Protein AF-M2XTG8-F1 (afdb_monomer)

Foldseek 3Di:
DDPVVVVVVVVVVVVVVVVVVVLVVVQVVCDPNRDDDDDDPADQWEEDDVFGEAEDALEFGDPQEYAYGAEYHEALEYEEHLEYAYQNLHHEYAYELEYRYANEYEDEDQPPPPPDDDDDSDTQYHYHEYLEYEAHLEYHYREAEYYLEYEEHNEYEHHLEYHDHCEYEYHNEYDDHNHYHDHQFYWYDVPTDTDDGHDPVSSVVSNVVSVVSSVVSNVSRVVRPDDPLVVVLVVQLVVLVCCCCPPDPVPDDPVNSVVVSVVVSVVSVVVVVVVVVVVD

Nearest PDB structures (foldseek):
  8e73-assembly1_G2  TM=9.345E-01  e=3.023E-24  Vigna radiata
  7arb-assembly1_z  TM=7.915E-01  e=7.692E-23  Arabidopsis thaliana
  7ard-assembly1_y  TM=8.886E-01  e=1.440E-20  Polytomella sp. Pringsheim 198.80
  2fko-assembly1_A  TM=9.673E-01  e=5.527E-17  Pyrococcus horikoshii OT3
  7tgh-assembly1_C2  TM=7.931E-01  e=1.411E-18  Tetrahymena thermophila

Radius of gyration: 26.39 Å; Cα contacts (8 Å, |Δi|>4): 592; chains: 1; bounding box: 75×47×74 Å

InterPro domains:
  IPR011004 Trimeric LpxA-like superfamily [SSF51161] (45-216)
  IPR047324 Gamma carbonic anhydrase-like [cd04645] (55-218)
  IPR050484 Transferase Hexapeptide/Carbonic Anhydrase [PTHR13061] (36-239)
  IPR060273 Gamma carbonic anhydrase 1, C-terminal domain [PF28366] (205-239)

pLDDT: mean 90.07, std 12.85, range [38.06, 98.75]

Sequence (280 aa):
MSVWSQICQTTGNLLRKSGQALDKVGEQFQGVYAYKELLSRHHRMRAILDKKPLLSSQVFVAPNASVIGTVELGPNSSVWYGAIVRGDVASVSIGENTNVQDRACIHLSKGDSMFQGGLLNNCTETVIGSRVSIGHGAIIHGAHIQDECMVGMGAILLEGCKISKHAIVGSGAVVPRKAIIPTGELWAGSPARFVRKLLTEEIDAILQSAEDYTNLAAAHAVECSKSLEEIESDKIARKLRSELTADHAPTATDEEIEAIVQEELSLFRKQVEKYKQLTA

Mean predicted aligned error: 7.57 Å

Solvent-accessible surface area (backbone atoms only — not comparable to full-atom values): 14046 Å² total; per-residue (Å²): 132,56,72,66,57,53,50,53,51,52,52,48,52,50,53,51,52,53,51,54,49,52,51,53,50,50,38,60,74,45,48,92,72,45,86,75,91,71,76,85,84,80,57,41,66,39,64,48,90,95,28,50,59,46,75,43,61,75,49,28,69,31,85,66,12,34,38,30,7,31,30,39,40,25,41,38,12,33,37,27,53,54,14,35,41,42,10,71,80,37,49,31,40,36,23,35,30,16,37,37,27,39,44,16,36,38,38,54,60,76,46,64,82,85,72,64,90,76,97,66,94,55,48,49,49,26,40,36,29,32,28,19,39,38,23,39,44,16,36,40,32,12,31,40,35,35,37,43,20,35,39,22,39,44,16,35,40,30,48,57,18,34,39,30,42,41,18,35,38,34,58,54,11,29,40,52,63,59,37,73,46,58,61,40,28,32,28,35,43,78,69,44,37,85,73,48,71,58,54,72,69,57,53,52,47,38,53,50,50,19,51,52,51,34,58,49,34,53,56,49,45,55,64,76,64,57,50,73,68,55,51,52,48,51,50,52,44,52,50,51,54,49,50,44,65,72,78,74,38,93,80,65,49,75,68,57,54,50,51,54,44,52,52,54,50,50,53,51,51,54,53,53,52,56,48,51,71,74,73,108

Structure (mmCIF, N/CA/C/O backbone):
data_AF-M2XTG8-F1
#
_entry.id   AF-M2XTG8-F1
#
loop_
_atom_site.group_PDB
_atom_site.id
_atom_site.type_symbol
_atom_site.label_atom_id
_atom_site.label_alt_id
_atom_site.label_comp_id
_atom_site.label_asym_id
_atom_site.label_entity_id
_atom_site.label_seq_id
_atom_site.pdbx_PDB_ins_code
_atom_site.Cartn_x
_atom_site.Cartn_y
_atom_site.Cartn_z
_atom_site.occupancy
_atom_site.B_iso_or_equiv
_atom_site.auth_seq_id
_atom_site.auth_comp_id
_atom_site.auth_asym_id
_atom_site.auth_atom_id
_atom_site.pdbx_PDB_model_num
ATOM 1 N N . MET A 1 1 ? 22.045 10.500 -41.753 1.00 60.66 1 MET A N 1
ATOM 2 C CA . MET A 1 1 ? 22.867 9.401 -41.188 1.00 60.66 1 MET A CA 1
ATOM 3 C C . MET A 1 1 ? 24.017 9.110 -42.141 1.00 60.66 1 MET A C 1
ATOM 5 O O . MET A 1 1 ? 23.808 9.242 -43.338 1.00 60.66 1 MET A O 1
ATOM 9 N N . SER A 1 2 ? 25.212 8.759 -41.652 1.00 85.25 2 SER A N 1
ATOM 10 C CA . SER A 1 2 ? 26.313 8.353 -42.542 1.00 85.25 2 SER A CA 1
ATOM 11 C C . SER A 1 2 ? 26.007 7.003 -43.202 1.00 85.25 2 SER A C 1
ATOM 13 O O . SER A 1 2 ? 25.325 6.169 -42.602 1.00 85.25 2 SER A O 1
ATOM 15 N N . VAL A 1 3 ? 26.537 6.766 -44.408 1.00 85.12 3 VAL A N 1
ATOM 16 C CA . VAL A 1 3 ? 26.408 5.480 -45.129 1.00 85.12 3 VAL A CA 1
ATOM 17 C C . VAL A 1 3 ? 26.830 4.307 -44.236 1.00 85.12 3 VAL A C 1
ATOM 19 O O . VAL A 1 3 ? 26.148 3.289 -44.170 1.00 85.12 3 VAL A O 1
ATOM 22 N N . TRP A 1 4 ? 27.896 4.494 -43.455 1.00 83.62 4 TRP A N 1
ATOM 23 C CA . TRP A 1 4 ? 28.361 3.521 -42.468 1.00 83.62 4 TRP A CA 1
ATOM 24 C C . TRP A 1 4 ? 27.315 3.198 -41.390 1.00 83.62 4 TRP A C 1
ATOM 26 O O . TRP A 1 4 ? 27.035 2.031 -41.132 1.00 83.62 4 TRP A O 1
ATOM 36 N N . SER A 1 5 ? 26.671 4.216 -40.805 1.00 80.75 5 SER A N 1
ATOM 37 C CA . SER A 1 5 ? 25.613 4.024 -39.800 1.00 80.75 5 SER A CA 1
ATOM 38 C C . SER A 1 5 ? 24.444 3.200 -40.347 1.00 80.75 5 SER A C 1
ATOM 40 O O . SER A 1 5 ? 23.872 2.389 -39.621 1.00 80.75 5 SER A O 1
ATOM 42 N N . GLN A 1 6 ? 24.091 3.396 -41.618 1.00 82.12 6 GLN A N 1
ATOM 43 C CA . GLN A 1 6 ? 22.998 2.673 -42.264 1.00 82.12 6 GLN A CA 1
ATOM 44 C C . GLN A 1 6 ? 23.369 1.210 -42.547 1.00 82.12 6 GLN A C 1
ATOM 46 O O . GLN A 1 6 ? 22.542 0.318 -42.341 1.00 82.12 6 GLN A O 1
ATOM 51 N N . ILE A 1 7 ? 24.622 0.949 -42.938 1.00 90.38 7 ILE A N 1
ATOM 52 C CA . ILE A 1 7 ? 25.164 -0.411 -43.073 1.00 90.38 7 ILE A CA 1
ATOM 53 C C . ILE A 1 7 ? 25.115 -1.131 -41.719 1.00 90.38 7 ILE A C 1
ATOM 55 O O . ILE A 1 7 ? 24.545 -2.217 -41.633 1.00 90.38 7 ILE A O 1
ATOM 59 N N . CYS A 1 8 ? 25.622 -0.515 -40.645 1.00 89.75 8 CYS A N 1
ATOM 60 C CA . CYS A 1 8 ? 25.604 -1.113 -39.307 1.00 89.75 8 CYS A CA 1
ATOM 61 C C . CYS A 1 8 ? 24.180 -1.425 -38.818 1.00 89.75 8 CYS A C 1
ATOM 63 O O . CYS A 1 8 ? 23.938 -2.522 -38.318 1.00 89.75 8 CYS A O 1
ATOM 65 N N . GLN A 1 9 ? 23.226 -0.503 -38.992 1.00 85.62 9 GLN A N 1
ATOM 66 C CA . GLN A 1 9 ? 21.824 -0.733 -38.617 1.00 85.62 9 GLN A CA 1
ATOM 67 C C . GLN A 1 9 ? 21.189 -1.872 -39.417 1.00 85.62 9 GLN A C 1
ATOM 69 O O . GLN A 1 9 ? 20.500 -2.717 -38.850 1.00 85.62 9 GLN A O 1
ATOM 74 N N . THR A 1 10 ? 21.429 -1.917 -40.728 1.00 89.88 10 THR A N 1
ATOM 75 C CA . THR A 1 10 ? 20.854 -2.946 -41.605 1.00 89.88 10 THR A CA 1
ATOM 76 C C . THR A 1 10 ? 21.398 -4.327 -41.252 1.00 89.88 10 THR A C 1
ATOM 78 O O . THR A 1 10 ? 20.622 -5.264 -41.063 1.00 89.88 10 THR A O 1
ATOM 81 N N . THR A 1 11 ? 22.716 -4.440 -41.075 1.00 94.31 11 THR A N 1
ATOM 82 C CA . THR A 1 11 ? 23.368 -5.677 -40.631 1.00 94.31 11 THR A CA 1
ATOM 83 C C . THR A 1 11 ? 22.889 -6.089 -39.238 1.00 94.31 11 THR A C 1
ATOM 85 O O . THR A 1 11 ? 22.539 -7.248 -39.032 1.00 94.31 11 THR A O 1
ATOM 88 N N . GLY A 1 12 ? 22.789 -5.149 -38.293 1.00 93.81 12 GLY A N 1
ATOM 89 C CA . GLY A 1 12 ? 22.270 -5.416 -36.948 1.00 93.81 12 GLY A CA 1
ATOM 90 C C . GLY A 1 12 ? 20.822 -5.917 -36.958 1.00 93.81 12 GLY A C 1
ATOM 91 O O . GLY A 1 12 ? 20.495 -6.889 -36.278 1.00 93.81 12 GLY A O 1
ATOM 92 N N . ASN A 1 13 ? 19.960 -5.321 -37.787 1.00 91.69 13 ASN A N 1
ATOM 93 C CA . ASN A 1 13 ? 18.579 -5.767 -37.969 1.00 91.69 13 ASN A CA 1
ATOM 94 C C . ASN A 1 13 ? 18.498 -7.168 -38.582 1.00 91.69 13 ASN A C 1
ATOM 96 O O . ASN A 1 13 ? 17.649 -7.962 -38.172 1.00 91.69 13 ASN A O 1
ATOM 100 N N . LEU A 1 14 ? 19.370 -7.484 -39.542 1.00 95.12 14 LEU A N 1
ATOM 101 C CA . LEU A 1 14 ? 19.459 -8.822 -40.122 1.00 95.12 14 LEU A CA 1
ATOM 102 C C . LEU A 1 14 ? 19.853 -9.851 -39.058 1.00 95.12 14 LEU A C 1
ATOM 104 O O . LEU A 1 14 ? 19.149 -10.842 -38.889 1.00 95.12 14 LEU A O 1
ATOM 108 N N . LEU A 1 15 ? 20.915 -9.584 -38.291 1.00 96.44 15 LEU A N 1
ATOM 109 C CA . LEU A 1 15 ? 21.363 -10.460 -37.205 1.00 96.44 15 LEU A CA 1
ATOM 110 C C . LEU A 1 15 ? 20.268 -10.662 -36.149 1.00 96.44 15 LEU A C 1
ATOM 112 O O . LEU A 1 15 ? 20.004 -11.795 -35.748 1.00 96.44 15 LEU A O 1
ATOM 116 N N . ARG A 1 16 ? 19.570 -9.589 -35.755 1.00 92.88 16 ARG A N 1
ATOM 117 C CA . ARG A 1 16 ? 18.442 -9.661 -34.815 1.00 92.88 16 ARG A CA 1
ATOM 118 C C . ARG A 1 16 ? 17.313 -10.545 -35.345 1.00 92.88 16 ARG A C 1
ATOM 120 O O . ARG A 1 16 ? 16.806 -11.383 -34.603 1.00 92.88 16 ARG A O 1
ATOM 127 N N . LYS A 1 17 ? 16.926 -10.382 -36.614 1.00 95.19 17 LYS A N 1
ATOM 128 C CA . LYS A 1 17 ? 15.877 -11.200 -37.248 1.00 95.19 17 LYS A CA 1
ATOM 129 C C . LYS A 1 17 ? 16.282 -12.670 -37.342 1.00 95.19 17 LYS A C 1
ATOM 131 O O . LYS A 1 17 ? 15.460 -13.533 -37.049 1.00 95.19 17 LYS A O 1
ATOM 136 N N . SER A 1 18 ? 17.536 -12.953 -37.691 1.00 96.94 18 SER A N 1
ATOM 137 C CA . SER A 1 18 ? 18.070 -14.319 -37.708 1.00 96.94 18 SER A CA 1
ATOM 138 C C . SER A 1 18 ? 18.049 -14.951 -36.315 1.00 96.94 18 SER A C 1
ATOM 140 O O . SER A 1 18 ? 17.597 -16.083 -36.174 1.00 96.94 18 SER A O 1
ATOM 142 N N . GLY A 1 19 ? 18.443 -14.211 -35.272 1.00 96.69 19 GLY A N 1
ATOM 143 C CA . GLY A 1 19 ? 18.354 -14.673 -33.882 1.00 96.69 19 GLY A CA 1
ATOM 144 C C . GLY A 1 19 ? 16.918 -14.991 -33.452 1.00 96.69 19 GLY A C 1
ATOM 145 O O . GLY A 1 19 ? 16.663 -16.060 -32.911 1.00 96.69 19 GLY A O 1
ATOM 146 N N . GLN A 1 20 ? 15.959 -14.118 -33.777 1.00 94.62 20 GLN A N 1
ATOM 147 C CA . GLN A 1 20 ? 14.533 -14.363 -33.513 1.00 94.62 20 GLN A CA 1
ATOM 148 C C . GLN A 1 20 ? 13.979 -15.572 -34.281 1.00 94.62 20 GLN A C 1
ATOM 150 O O . GLN A 1 20 ? 13.070 -16.243 -33.799 1.00 94.62 20 GLN A O 1
ATOM 155 N N . ALA A 1 21 ? 14.481 -15.845 -35.488 1.00 95.75 21 ALA A N 1
ATOM 156 C CA . ALA A 1 21 ? 14.096 -17.031 -36.246 1.00 95.75 21 ALA A CA 1
ATOM 157 C C . ALA A 1 21 ? 14.645 -18.312 -35.601 1.00 95.75 21 ALA A C 1
ATOM 159 O O . ALA A 1 21 ? 13.903 -19.281 -35.469 1.00 95.75 21 ALA A O 1
ATOM 160 N N . LEU A 1 22 ? 15.907 -18.299 -35.157 1.00 96.44 22 LEU A N 1
ATOM 161 C CA . LEU A 1 22 ? 16.518 -19.420 -34.437 1.00 96.44 22 LEU A CA 1
ATOM 162 C C . LEU A 1 22 ? 15.792 -19.719 -33.121 1.00 96.44 22 LEU A C 1
ATOM 164 O O . LEU A 1 22 ? 15.518 -20.883 -32.844 1.00 96.44 22 LEU A O 1
ATOM 168 N N . ASP A 1 23 ? 15.423 -18.686 -32.362 1.00 93.69 23 ASP A N 1
ATOM 169 C CA . ASP A 1 23 ? 14.645 -18.818 -31.124 1.00 93.69 23 ASP A CA 1
ATOM 170 C C . ASP A 1 23 ? 13.287 -19.494 -31.379 1.00 93.69 23 ASP A C 1
ATOM 172 O O . ASP A 1 23 ? 12.965 -20.505 -30.761 1.00 93.69 23 ASP A O 1
ATOM 176 N N . LYS A 1 24 ? 12.541 -19.039 -32.396 1.00 92.56 24 LYS A N 1
ATOM 177 C CA . LYS A 1 24 ? 11.268 -19.664 -32.806 1.00 92.56 24 LYS A CA 1
ATOM 178 C C . LYS A 1 24 ? 11.423 -21.118 -33.247 1.00 92.56 24 LYS A C 1
ATOM 180 O O . LYS A 1 24 ? 10.550 -21.934 -32.969 1.00 92.56 24 LYS A O 1
ATOM 185 N N . VAL A 1 25 ? 12.500 -21.448 -33.957 1.00 94.94 25 VAL A N 1
ATOM 186 C CA . VAL A 1 25 ? 12.785 -22.833 -34.357 1.00 94.94 25 VAL A CA 1
ATOM 187 C C . VAL A 1 25 ? 13.106 -23.684 -33.125 1.00 94.94 25 VAL A C 1
ATOM 189 O O . VAL A 1 25 ? 12.583 -24.788 -32.999 1.00 94.94 25 VAL A O 1
ATOM 192 N N . GLY A 1 26 ? 13.902 -23.167 -32.185 1.00 93.94 26 GLY A N 1
ATOM 193 C CA . GLY A 1 26 ? 14.176 -23.828 -30.907 1.00 93.94 26 GLY A CA 1
ATOM 194 C C . GLY A 1 26 ? 12.905 -24.071 -30.090 1.00 93.94 26 GLY A C 1
ATOM 195 O O . GLY A 1 26 ? 12.692 -25.175 -29.595 1.00 93.94 26 GLY A O 1
ATOM 196 N N . GLU A 1 27 ? 12.023 -23.075 -30.028 1.00 92.62 27 GLU A N 1
ATOM 197 C CA . GLU A 1 27 ? 10.701 -23.170 -29.410 1.00 92.62 27 GLU A CA 1
ATOM 198 C C . GLU A 1 27 ? 9.856 -24.289 -30.046 1.00 92.62 27 GLU A C 1
ATOM 200 O O . GLU A 1 27 ? 9.281 -25.118 -29.343 1.00 92.62 27 GLU A O 1
ATOM 205 N N . GLN A 1 28 ? 9.841 -24.379 -31.381 1.00 93.62 28 GLN A N 1
ATOM 206 C CA . GLN A 1 28 ? 9.151 -25.455 -32.102 1.00 93.62 28 GLN A CA 1
ATOM 207 C C . GLN A 1 28 ? 9.735 -26.840 -31.794 1.00 93.62 28 GLN A C 1
ATOM 209 O O . GLN A 1 28 ? 8.969 -27.787 -31.623 1.00 93.62 28 GLN A O 1
ATOM 214 N N . PHE A 1 29 ? 11.063 -26.964 -31.686 1.00 95.44 29 PHE A N 1
ATOM 215 C CA . PHE A 1 29 ? 11.717 -28.218 -31.295 1.00 95.44 29 PHE A CA 1
ATOM 216 C C . PHE A 1 29 ? 11.385 -28.634 -29.855 1.00 95.44 29 PHE A C 1
ATOM 218 O O . PHE A 1 29 ? 11.256 -29.826 -29.585 1.00 95.44 29 PHE A O 1
ATOM 225 N N . GLN A 1 30 ? 11.230 -27.675 -28.937 1.00 94.88 30 GLN A N 1
ATOM 226 C CA . GLN A 1 30 ? 10.819 -27.943 -27.553 1.00 94.88 30 GLN A CA 1
ATOM 227 C C . GLN A 1 30 ? 9.320 -28.266 -27.430 1.00 94.88 30 GLN A C 1
ATOM 229 O O . GLN A 1 30 ? 8.908 -28.958 -26.493 1.00 94.88 30 GLN A O 1
ATOM 234 N N . GLY A 1 31 ? 8.493 -27.789 -28.365 1.00 92.75 31 GLY A N 1
ATOM 235 C CA . GLY A 1 31 ? 7.059 -28.059 -28.407 1.00 92.75 31 GLY A CA 1
ATOM 236 C C . GLY A 1 31 ? 6.352 -27.602 -27.129 1.00 92.75 31 GLY A C 1
ATOM 237 O O . GLY A 1 31 ? 6.387 -26.430 -26.767 1.00 92.75 31 GLY A O 1
ATOM 238 N N . VAL A 1 32 ? 5.710 -28.537 -26.422 1.00 89.69 32 VAL A N 1
ATOM 239 C CA . VAL A 1 32 ? 4.943 -28.253 -25.189 1.00 89.69 32 VAL A CA 1
ATOM 240 C C . VAL A 1 32 ? 5.840 -27.810 -24.025 1.00 89.69 32 VAL A C 1
ATOM 242 O O . VAL A 1 32 ? 5.364 -27.169 -23.092 1.00 89.69 32 VAL A O 1
ATOM 245 N N . TYR A 1 33 ? 7.138 -28.114 -24.079 1.00 89.94 33 TYR A N 1
ATOM 246 C CA . TYR A 1 33 ? 8.096 -27.735 -23.039 1.00 89.94 33 TYR A CA 1
ATOM 247 C C . TYR A 1 33 ? 8.702 -26.346 -23.249 1.00 89.94 33 TYR A C 1
ATOM 249 O O . TYR A 1 33 ? 9.491 -25.900 -22.417 1.00 89.94 33 TYR A O 1
ATOM 257 N N . ALA A 1 34 ? 8.349 -25.661 -24.341 1.00 88.12 34 ALA A N 1
ATOM 258 C CA . ALA A 1 34 ? 8.857 -24.331 -24.613 1.00 88.12 34 ALA A CA 1
ATOM 259 C C . ALA A 1 34 ? 8.364 -23.326 -23.565 1.00 88.12 34 ALA A C 1
ATOM 261 O O . ALA A 1 34 ? 7.161 -23.111 -23.391 1.00 88.12 34 ALA A O 1
ATOM 262 N N . TYR A 1 35 ? 9.303 -22.675 -22.881 1.00 84.38 35 TYR A N 1
ATOM 263 C CA . TYR A 1 35 ? 8.988 -21.582 -21.972 1.00 84.38 35 TYR A CA 1
ATOM 264 C C . TYR A 1 35 ? 8.830 -20.280 -22.760 1.00 84.38 35 TYR A C 1
ATOM 266 O O . TYR A 1 35 ? 9.771 -19.807 -23.392 1.00 84.38 35 TYR A O 1
ATOM 274 N N . LYS A 1 36 ? 7.640 -19.677 -22.688 1.00 85.94 36 LYS A N 1
ATOM 275 C CA . LYS A 1 36 ? 7.390 -18.317 -23.176 1.00 85.94 36 LYS A CA 1
ATOM 276 C C . LYS A 1 36 ? 7.140 -17.404 -21.999 1.00 85.94 36 LYS A C 1
ATOM 278 O O . LYS A 1 36 ? 6.161 -17.582 -21.273 1.00 85.94 36 LYS A O 1
ATOM 283 N N . GLU A 1 37 ? 7.984 -16.396 -21.848 1.00 85.19 37 GLU A N 1
ATOM 284 C CA . GLU A 1 37 ? 7.742 -15.354 -20.866 1.00 85.19 37 GLU A CA 1
ATOM 285 C C . GLU A 1 37 ? 6.569 -14.483 -21.329 1.00 85.19 37 GLU A C 1
ATOM 287 O O . GLU A 1 37 ? 6.619 -13.815 -22.363 1.00 85.19 37 GLU A O 1
ATOM 292 N N . LEU A 1 38 ? 5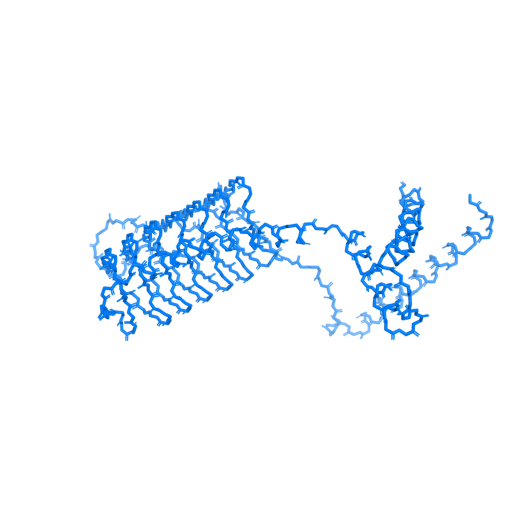.474 -14.526 -20.575 1.00 87.31 38 LEU A N 1
ATOM 293 C CA . LEU A 1 38 ? 4.348 -13.627 -20.773 1.00 87.31 38 LEU A CA 1
ATOM 294 C C . LEU A 1 38 ? 4.580 -12.379 -19.928 1.00 87.31 38 LEU A C 1
ATOM 296 O O . LEU A 1 38 ? 4.894 -12.483 -18.742 1.00 87.31 38 LEU A O 1
ATOM 300 N N . LEU A 1 39 ? 4.357 -11.206 -20.522 1.00 89.19 39 LEU A N 1
ATOM 301 C CA . LEU A 1 39 ? 4.330 -9.953 -19.772 1.00 89.19 39 LEU A CA 1
ATOM 302 C C . LEU A 1 39 ? 3.349 -10.058 -18.597 1.00 89.19 39 LEU A C 1
ATOM 304 O O . LEU A 1 39 ? 2.342 -10.774 -18.663 1.00 89.19 39 LEU A O 1
ATOM 308 N N . SER A 1 40 ? 3.648 -9.327 -17.520 1.00 88.19 40 SER A N 1
ATOM 309 C CA . SER A 1 40 ? 2.829 -9.349 -16.310 1.00 88.19 40 SER A CA 1
ATOM 310 C C . SER A 1 40 ? 1.358 -9.083 -16.636 1.00 88.19 40 SER A C 1
ATOM 312 O O . SER A 1 40 ? 1.005 -8.073 -17.241 1.00 88.19 40 SER A O 1
ATOM 314 N N . ARG A 1 41 ? 0.488 -10.006 -16.211 1.00 88.56 41 ARG A N 1
ATOM 315 C CA . ARG A 1 41 ? -0.978 -9.881 -16.319 1.00 88.56 41 ARG A CA 1
ATOM 316 C C . ARG A 1 41 ? -1.598 -9.243 -15.075 1.00 88.56 41 ARG A C 1
ATOM 318 O O . ARG A 1 41 ? -2.824 -9.138 -14.971 1.00 88.56 41 ARG A O 1
ATOM 325 N N . HIS A 1 42 ? -0.767 -8.887 -14.099 1.00 93.06 42 HIS A N 1
ATOM 326 C CA . HIS A 1 42 ? -1.208 -8.244 -12.871 1.00 93.06 42 HIS A CA 1
ATOM 327 C C . HIS A 1 42 ? -1.745 -6.844 -13.181 1.00 93.06 42 HIS A C 1
ATOM 329 O O . HIS A 1 42 ? -1.205 -6.125 -14.016 1.00 93.06 42 HIS A O 1
ATOM 335 N N . HIS A 1 43 ? -2.847 -6.492 -12.526 1.00 91.12 43 HIS A N 1
ATOM 336 C CA . HIS A 1 43 ? -3.452 -5.174 -12.628 1.00 91.12 43 HIS A CA 1
ATOM 337 C C . HIS A 1 43 ? -3.462 -4.557 -11.241 1.00 91.12 43 HIS A C 1
ATOM 339 O O . HIS A 1 43 ? -4.087 -5.098 -10.329 1.00 91.12 43 HIS A O 1
ATOM 345 N N . ARG A 1 44 ? -2.809 -3.402 -11.114 1.00 94.12 44 ARG A N 1
ATOM 346 C CA . ARG A 1 44 ? -2.771 -2.635 -9.867 1.00 94.12 44 ARG A CA 1
ATOM 347 C C . ARG A 1 44 ? -4.167 -2.206 -9.411 1.00 94.12 44 ARG A C 1
ATOM 349 O O . ARG A 1 44 ? -4.526 -2.329 -8.246 1.00 94.12 44 ARG A O 1
ATOM 356 N N . MET A 1 45 ? -4.955 -1.730 -10.368 1.00 94.69 45 MET A N 1
ATOM 357 C CA . MET A 1 45 ? -6.312 -1.232 -10.185 1.00 94.69 45 MET A CA 1
ATOM 358 C C . MET A 1 45 ? -7.224 -1.981 -11.147 1.00 94.69 45 MET A C 1
ATOM 360 O O . MET A 1 45 ? -6.905 -2.081 -12.336 1.00 94.69 45 MET A O 1
ATOM 364 N N . ARG A 1 46 ? -8.356 -2.500 -10.669 1.00 94.62 46 ARG A N 1
ATOM 365 C CA . ARG A 1 46 ? -9.298 -3.212 -11.539 1.00 94.62 46 ARG A CA 1
ATOM 366 C C . ARG A 1 46 ? -10.748 -2.905 -11.190 1.00 94.62 46 ARG A C 1
ATOM 368 O O . ARG A 1 46 ? -11.196 -3.123 -10.067 1.00 94.62 46 ARG A O 1
ATOM 375 N N . ALA A 1 47 ? -11.493 -2.439 -12.186 1.00 93.88 47 ALA A N 1
ATOM 376 C CA . ALA A 1 47 ? -12.944 -2.379 -12.098 1.00 93.88 47 ALA A CA 1
ATOM 377 C C . ALA A 1 47 ? -13.540 -3.791 -12.216 1.00 93.88 47 ALA A C 1
ATOM 379 O O . ALA A 1 47 ? -13.008 -4.644 -12.936 1.00 93.88 47 ALA A O 1
ATOM 380 N N . ILE A 1 48 ? -14.644 -4.033 -11.515 1.00 91.75 48 ILE A N 1
ATOM 381 C CA . ILE A 1 48 ? -15.445 -5.251 -11.641 1.00 91.75 48 ILE A CA 1
ATOM 382 C C . ILE A 1 48 ? -16.904 -4.850 -11.842 1.00 91.75 48 ILE A C 1
ATOM 384 O O . ILE A 1 48 ? -17.467 -4.123 -11.026 1.00 91.75 48 ILE A O 1
ATOM 388 N N . LEU A 1 49 ? -17.519 -5.314 -12.935 1.00 89.56 49 LEU A N 1
ATOM 389 C CA . LEU A 1 49 ? -18.833 -4.820 -13.371 1.00 89.56 49 LEU A CA 1
ATOM 390 C C . LEU A 1 49 ? -18.803 -3.279 -13.477 1.00 89.56 49 LEU A C 1
ATOM 392 O O . LEU A 1 49 ? -17.842 -2.727 -14.010 1.00 89.56 49 LEU A O 1
ATOM 396 N N . ASP A 1 50 ? -19.796 -2.594 -12.911 1.00 89.25 50 ASP A N 1
ATOM 397 C CA . ASP A 1 50 ? -19.885 -1.128 -12.884 1.00 89.25 50 ASP A CA 1
ATOM 398 C C . ASP A 1 50 ? -19.153 -0.494 -11.683 1.00 89.25 50 ASP A C 1
ATOM 400 O O . ASP A 1 50 ? -19.218 0.716 -11.461 1.00 89.25 50 ASP A O 1
ATOM 404 N N . LYS A 1 51 ? -18.448 -1.301 -10.879 1.00 90.00 51 LYS A N 1
ATOM 405 C CA . LYS A 1 51 ? -17.735 -0.857 -9.677 1.00 90.00 51 LYS A CA 1
ATOM 406 C C . LYS A 1 51 ? -16.265 -0.609 -10.001 1.00 90.00 51 LYS A C 1
ATOM 408 O O . LYS A 1 51 ? -15.553 -1.533 -10.401 1.00 90.00 51 LYS A O 1
ATOM 413 N N . LYS A 1 52 ? -15.785 0.616 -9.779 1.00 93.81 52 LYS A N 1
ATOM 414 C CA . LYS A 1 52 ? -14.376 0.992 -9.963 1.00 93.81 52 LYS A CA 1
ATOM 415 C C . LYS A 1 52 ? -13.794 1.620 -8.694 1.00 93.81 52 LYS A C 1
ATOM 417 O O . LYS A 1 52 ? -14.527 2.320 -7.995 1.00 93.81 52 LYS A O 1
ATOM 422 N N . PRO A 1 53 ? -12.491 1.436 -8.434 1.00 96.88 53 PRO A N 1
ATOM 423 C CA . PRO A 1 53 ? -11.835 2.151 -7.354 1.00 96.88 53 PRO A CA 1
ATOM 424 C C . PRO A 1 53 ? -11.769 3.659 -7.627 1.00 96.88 53 PRO A C 1
ATOM 426 O O . PRO A 1 53 ? -11.557 4.078 -8.769 1.00 96.88 53 PRO A O 1
ATOM 429 N N . LEU A 1 54 ? -11.904 4.460 -6.575 1.00 96.75 54 LEU A N 1
ATOM 430 C CA . LEU A 1 54 ? -11.793 5.913 -6.580 1.00 96.75 54 LEU A CA 1
ATOM 431 C C . LEU A 1 54 ? -10.603 6.321 -5.712 1.00 96.75 54 LEU A C 1
ATOM 433 O O . LEU A 1 54 ? -10.530 5.975 -4.534 1.00 96.75 54 LEU A O 1
ATOM 437 N N . LEU A 1 55 ? -9.657 7.039 -6.313 1.00 96.50 55 LEU A N 1
ATOM 438 C CA . LEU A 1 55 ? -8.461 7.539 -5.642 1.00 96.50 55 LEU A CA 1
ATOM 439 C C . LEU A 1 55 ? -8.568 9.050 -5.496 1.00 96.50 55 LEU A C 1
ATOM 441 O O . LEU A 1 55 ? -8.853 9.748 -6.471 1.00 96.50 55 LEU A O 1
ATOM 445 N N . SER A 1 56 ? -8.305 9.537 -4.290 1.00 95.94 56 SER A N 1
ATOM 446 C CA . SER A 1 56 ? -8.094 10.958 -4.043 1.00 95.94 56 SER A CA 1
ATOM 447 C C . SER A 1 56 ? -6.680 11.401 -4.463 1.00 95.94 56 SER A C 1
ATOM 449 O O . SER A 1 56 ? -5.906 10.642 -5.052 1.00 95.94 56 SER A O 1
ATOM 451 N N . SER A 1 57 ? -6.326 12.653 -4.176 1.00 93.25 57 SER A N 1
ATOM 452 C CA . SER A 1 57 ? -5.001 13.209 -4.457 1.00 93.25 57 SER A CA 1
ATOM 453 C C . SER A 1 57 ? -3.901 12.531 -3.635 1.00 93.25 57 SER A C 1
ATOM 455 O O . SER A 1 57 ? -4.095 12.261 -2.450 1.00 93.25 57 SER A O 1
ATOM 457 N N . GLN A 1 58 ? -2.720 12.360 -4.240 1.00 94.38 58 GLN A N 1
ATOM 458 C CA . GLN A 1 58 ? -1.496 11.905 -3.558 1.00 94.38 58 GLN A CA 1
ATOM 459 C C . GLN A 1 58 ? -1.606 10.513 -2.908 1.00 94.38 58 GLN A C 1
ATOM 461 O O . GLN A 1 58 ? -0.910 10.209 -1.946 1.00 94.38 58 GLN A O 1
ATOM 466 N N . VAL A 1 59 ? -2.466 9.646 -3.448 1.00 97.69 59 VAL A N 1
ATOM 467 C CA . VAL A 1 59 ? -2.561 8.248 -3.015 1.00 97.69 59 VAL A CA 1
ATOM 468 C C . VAL A 1 59 ? -1.434 7.426 -3.632 1.00 97.69 59 VAL A C 1
ATOM 470 O O . VAL A 1 59 ? -1.257 7.419 -4.853 1.00 97.69 59 VAL A O 1
ATOM 473 N N . PHE A 1 60 ? -0.716 6.669 -2.804 1.00 98.31 60 PHE A N 1
ATOM 474 C CA . PHE A 1 60 ? 0.262 5.694 -3.281 1.00 98.31 60 PHE A CA 1
ATOM 475 C C . PHE A 1 60 ? -0.359 4.299 -3.358 1.00 98.31 60 PHE A C 1
ATOM 477 O O . PHE A 1 60 ? -0.841 3.761 -2.367 1.00 98.31 60 PHE A O 1
ATOM 484 N N . VAL A 1 61 ? -0.299 3.670 -4.530 1.00 98.38 61 VAL A N 1
ATOM 485 C CA . VAL A 1 61 ? -0.613 2.244 -4.687 1.00 98.38 61 VAL A CA 1
ATOM 486 C C . VAL A 1 61 ? 0.600 1.560 -5.293 1.00 98.38 61 VAL A C 1
ATOM 488 O O . VAL A 1 61 ? 1.000 1.885 -6.419 1.00 98.38 61 VAL A O 1
ATOM 491 N N . ALA A 1 62 ? 1.181 0.617 -4.555 1.00 98.25 62 ALA A N 1
ATOM 492 C CA . ALA A 1 62 ? 2.369 -0.107 -4.974 1.00 98.25 62 ALA A CA 1
ATOM 493 C C . ALA A 1 62 ? 2.133 -0.887 -6.287 1.00 98.25 62 ALA A C 1
ATOM 495 O O . ALA A 1 62 ? 1.028 -1.386 -6.520 1.00 98.25 62 ALA A O 1
ATOM 496 N N . PRO A 1 63 ? 3.156 -1.057 -7.149 1.00 96.75 63 PRO A N 1
ATOM 497 C CA . PRO A 1 63 ? 3.017 -1.731 -8.442 1.00 96.75 63 PRO A CA 1
ATOM 498 C C . PRO A 1 63 ? 2.403 -3.131 -8.404 1.00 96.75 63 PRO A C 1
ATOM 500 O O . PRO A 1 63 ? 1.698 -3.490 -9.340 1.00 96.75 63 PRO A O 1
ATOM 503 N N . ASN A 1 64 ? 2.645 -3.890 -7.335 1.00 97.00 64 ASN A N 1
ATOM 504 C CA . ASN A 1 64 ? 2.152 -5.256 -7.145 1.00 97.00 64 ASN A CA 1
ATOM 505 C C . ASN A 1 64 ? 0.970 -5.359 -6.158 1.00 97.00 64 ASN A C 1
ATOM 507 O O . ASN A 1 64 ? 0.541 -6.470 -5.845 1.00 97.00 64 ASN A O 1
ATOM 511 N N . ALA A 1 65 ? 0.452 -4.238 -5.650 1.00 98.12 65 ALA A N 1
ATOM 512 C CA . ALA A 1 65 ? -0.786 -4.225 -4.877 1.00 98.12 65 ALA A CA 1
ATOM 513 C C . ALA A 1 65 ? -1.995 -4.393 -5.806 1.00 98.12 65 ALA A C 1
ATOM 515 O O . ALA A 1 65 ? -1.910 -4.097 -6.995 1.00 98.12 65 ALA A O 1
ATOM 516 N N . SER A 1 66 ? -3.122 -4.872 -5.282 1.00 97.69 66 SER A N 1
ATOM 517 C CA . SER A 1 66 ? -4.350 -5.054 -6.066 1.00 97.69 66 SER A CA 1
ATOM 518 C C . SER A 1 66 ? -5.529 -4.366 -5.391 1.00 97.69 66 SER A C 1
ATOM 520 O O . SER A 1 66 ? -5.960 -4.796 -4.324 1.00 97.69 66 SER A O 1
ATOM 522 N N . VAL A 1 67 ? -6.082 -3.336 -6.030 1.00 98.06 67 VAL A N 1
ATOM 523 C CA . VAL A 1 67 ? -7.278 -2.619 -5.565 1.00 98.06 67 VAL A CA 1
ATOM 524 C C . VAL A 1 67 ? -8.421 -2.860 -6.548 1.00 98.06 67 VAL A C 1
ATOM 526 O O . VAL A 1 67 ? -8.321 -2.531 -7.734 1.00 98.06 67 VAL A O 1
ATOM 529 N N . ILE A 1 68 ? -9.495 -3.494 -6.074 1.00 97.06 68 ILE A N 1
ATOM 530 C CA . ILE A 1 68 ? -10.513 -4.107 -6.934 1.00 97.06 68 ILE A CA 1
ATOM 531 C C . ILE A 1 68 ? -11.923 -3.744 -6.462 1.00 97.06 68 ILE A C 1
ATOM 533 O O . ILE A 1 68 ? -12.250 -3.932 -5.293 1.00 97.06 68 ILE A O 1
ATOM 537 N N . GLY A 1 69 ? -12.785 -3.322 -7.389 1.00 95.31 69 GLY A N 1
ATOM 538 C CA . GLY A 1 69 ? -14.205 -3.057 -7.126 1.00 95.31 69 GLY A CA 1
ATOM 539 C C . GLY A 1 69 ? -14.479 -1.695 -6.492 1.00 95.31 69 GLY A C 1
ATOM 540 O O . GLY A 1 69 ? -13.805 -0.724 -6.819 1.00 95.31 69 GLY A O 1
ATOM 541 N N . THR A 1 70 ? -15.501 -1.602 -5.639 1.00 95.44 70 THR A N 1
ATOM 542 C CA . THR A 1 70 ? -15.888 -0.354 -4.962 1.00 95.44 70 THR A CA 1
ATOM 543 C C . THR A 1 70 ? -14.936 -0.096 -3.799 1.00 95.44 70 THR A C 1
ATOM 545 O O . THR A 1 70 ? -15.178 -0.539 -2.677 1.00 95.44 70 THR A O 1
ATOM 548 N N . VAL A 1 71 ? -13.835 0.595 -4.086 1.00 97.75 71 VAL A N 1
ATOM 549 C CA . VAL A 1 71 ? -12.838 0.997 -3.089 1.00 97.75 71 VAL A CA 1
ATOM 550 C C . VAL A 1 71 ? -12.619 2.496 -3.178 1.00 97.75 71 VAL A C 1
ATOM 552 O O . VAL A 1 71 ? -12.335 2.998 -4.261 1.00 97.75 71 VAL A O 1
ATOM 555 N N . GLU A 1 72 ? -12.706 3.193 -2.055 1.00 98.12 72 GLU A N 1
ATOM 556 C CA . GLU A 1 72 ? -12.419 4.622 -1.949 1.00 98.12 72 GLU A CA 1
ATOM 557 C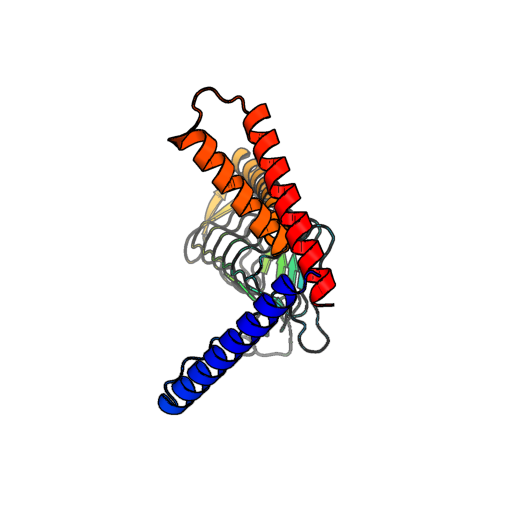 C . GLU A 1 72 ? -11.166 4.829 -1.099 1.00 98.12 72 GLU A C 1
ATOM 559 O O . GLU A 1 72 ? -11.102 4.371 0.042 1.00 98.12 72 GLU A O 1
ATOM 564 N N . LEU A 1 73 ? -10.161 5.493 -1.673 1.00 98.44 73 LEU A N 1
ATOM 565 C CA . LEU A 1 73 ? -8.897 5.814 -1.013 1.00 98.44 73 LEU A CA 1
ATOM 566 C C . LEU A 1 73 ? -8.806 7.326 -0.782 1.00 98.44 73 LEU A C 1
ATOM 568 O O . LEU A 1 73 ? -8.754 8.107 -1.738 1.00 98.44 73 LEU A O 1
ATOM 572 N N . GLY A 1 74 ? -8.788 7.731 0.488 1.00 98.38 74 GLY A N 1
ATOM 573 C CA . GLY A 1 74 ? -8.678 9.120 0.922 1.00 98.38 74 GLY A CA 1
ATOM 574 C C . GLY A 1 74 ? -7.314 9.750 0.604 1.00 98.38 74 GLY A C 1
ATOM 575 O O . GLY A 1 74 ? -6.369 9.035 0.263 1.00 98.38 74 GLY A O 1
ATOM 576 N N . PRO A 1 75 ? -7.187 11.088 0.698 1.00 98.31 75 PRO A N 1
ATOM 577 C CA . PRO A 1 75 ? -5.941 11.799 0.405 1.00 98.31 75 PRO A CA 1
ATOM 578 C C . PRO A 1 75 ? -4.748 11.237 1.181 1.00 98.31 75 PRO A C 1
ATOM 580 O O . PRO A 1 75 ? -4.895 10.875 2.349 1.00 98.31 75 PRO A O 1
ATOM 583 N N . ASN A 1 76 ? -3.573 11.180 0.547 1.00 98.12 76 ASN A N 1
ATOM 584 C CA . ASN A 1 76 ? -2.317 10.715 1.160 1.00 98.12 76 ASN A CA 1
ATOM 585 C C . ASN A 1 76 ? -2.348 9.278 1.722 1.00 98.12 76 ASN A C 1
ATOM 587 O O . ASN A 1 76 ? -1.419 8.855 2.408 1.00 98.12 76 ASN A O 1
ATOM 591 N N . SER A 1 77 ? -3.413 8.513 1.468 1.00 98.50 77 SER A N 1
ATOM 592 C CA . SER A 1 77 ? -3.457 7.110 1.863 1.00 98.50 77 SER A CA 1
ATOM 593 C C . SER A 1 77 ? -2.509 6.275 1.002 1.00 98.50 77 SER A C 1
ATOM 595 O O . SER A 1 77 ? -2.136 6.649 -0.115 1.00 98.50 77 SER A O 1
ATOM 597 N N . SER A 1 78 ? -2.091 5.130 1.529 1.00 98.69 78 SER A N 1
ATOM 598 C CA . SER A 1 78 ? -1.135 4.260 0.852 1.00 98.69 78 SER A CA 1
ATOM 599 C C . SER A 1 78 ? -1.521 2.787 0.933 1.00 98.69 78 SER A C 1
ATOM 601 O O . SER A 1 78 ? -1.966 2.297 1.967 1.00 98.69 78 SER A O 1
ATOM 603 N N . VAL A 1 79 ? -1.335 2.066 -0.173 1.00 98.69 79 VAL A N 1
ATOM 604 C CA . VAL A 1 79 ? -1.516 0.615 -0.282 1.00 98.69 79 VAL A CA 1
ATOM 605 C C . VAL A 1 79 ? -0.190 0.004 -0.729 1.00 98.69 79 VAL A C 1
ATOM 607 O O . VAL A 1 79 ? 0.252 0.206 -1.863 1.00 98.69 79 VAL A O 1
ATOM 610 N N . TRP A 1 80 ? 0.451 -0.716 0.186 1.00 98.69 80 TRP A N 1
ATOM 611 C CA . TRP A 1 80 ? 1.839 -1.167 0.091 1.00 98.69 80 TRP A CA 1
ATOM 612 C C . TRP A 1 80 ? 1.980 -2.522 -0.605 1.00 98.69 80 TRP A C 1
ATOM 614 O O . TRP A 1 80 ? 1.015 -3.119 -1.087 1.00 98.69 80 TRP A O 1
ATOM 624 N N . TYR A 1 81 ? 3.217 -3.001 -0.727 1.00 98.56 81 TYR A N 1
ATOM 625 C CA . TYR A 1 81 ? 3.558 -4.056 -1.668 1.00 98.56 81 TYR A CA 1
ATOM 626 C C . TYR A 1 81 ? 2.829 -5.371 -1.377 1.00 98.56 81 TYR A C 1
ATOM 628 O O . TYR A 1 81 ? 2.828 -5.907 -0.269 1.00 98.56 81 TYR A O 1
ATOM 636 N N . GLY A 1 82 ? 2.193 -5.915 -2.414 1.00 98.25 82 GLY A N 1
ATOM 637 C CA . GLY A 1 82 ? 1.424 -7.156 -2.342 1.00 98.25 82 GLY A CA 1
ATOM 638 C C . GLY A 1 82 ? 0.138 -7.072 -1.516 1.00 98.25 82 GLY A C 1
ATOM 639 O O . GLY A 1 82 ? -0.494 -8.108 -1.319 1.00 98.25 82 GLY A O 1
ATOM 640 N N . ALA A 1 83 ? -0.257 -5.890 -1.030 1.00 98.62 83 ALA A N 1
ATOM 641 C CA . ALA A 1 83 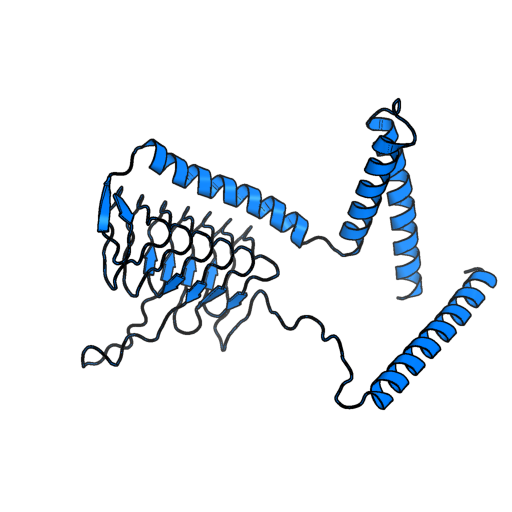? -1.534 -5.718 -0.353 1.00 98.62 83 ALA A CA 1
ATOM 642 C C . ALA A 1 83 ? -2.708 -5.881 -1.333 1.00 98.62 83 ALA A C 1
ATOM 644 O O . ALA A 1 83 ? -2.618 -5.553 -2.522 1.00 98.62 83 ALA A O 1
ATOM 645 N N . ILE A 1 84 ? -3.822 -6.403 -0.829 1.00 98.38 84 ILE A N 1
ATOM 646 C CA . ILE A 1 84 ? -5.031 -6.683 -1.605 1.00 98.38 84 ILE A CA 1
ATOM 647 C C . ILE A 1 84 ? -6.199 -5.975 -0.931 1.00 98.38 84 ILE A C 1
ATOM 649 O O . ILE A 1 84 ? -6.523 -6.273 0.213 1.00 98.38 84 ILE A O 1
ATOM 653 N N . VAL A 1 85 ? -6.860 -5.072 -1.650 1.00 98.12 85 VAL A N 1
ATOM 654 C CA . VAL A 1 85 ? -8.060 -4.367 -1.190 1.00 98.12 85 VAL A CA 1
ATOM 655 C C . VAL A 1 85 ? -9.193 -4.669 -2.160 1.00 98.12 85 VAL A C 1
ATOM 657 O O . VAL A 1 85 ? -9.205 -4.193 -3.295 1.00 98.12 85 VAL A O 1
ATOM 660 N N . ARG A 1 86 ? -10.132 -5.514 -1.735 1.00 95.69 86 ARG A N 1
ATOM 661 C CA . ARG A 1 86 ? -11.183 -6.062 -2.594 1.00 95.69 86 ARG A CA 1
ATOM 662 C C . ARG A 1 86 ? -12.566 -5.667 -2.081 1.00 95.69 86 ARG A C 1
ATOM 664 O O . ARG A 1 86 ? -13.087 -6.287 -1.158 1.00 95.69 86 ARG A O 1
ATOM 671 N N . GLY A 1 87 ? -13.158 -4.670 -2.734 1.00 93.31 87 GLY A N 1
ATOM 672 C CA . GLY A 1 87 ? -14.526 -4.185 -2.534 1.00 93.31 87 GLY A CA 1
ATOM 673 C C . GLY A 1 87 ? -15.504 -4.677 -3.607 1.00 93.31 87 GLY A C 1
ATOM 674 O O . GLY A 1 87 ? -16.275 -3.905 -4.178 1.00 93.31 87 GLY A O 1
ATOM 675 N N . ASP A 1 88 ? -15.434 -5.955 -3.980 1.00 89.25 88 ASP A N 1
ATOM 676 C CA . ASP A 1 88 ? -16.299 -6.522 -5.022 1.00 89.25 88 ASP A CA 1
ATOM 677 C C . ASP A 1 88 ? -17.692 -6.911 -4.497 1.00 89.25 88 ASP A C 1
ATOM 679 O O . ASP A 1 88 ? -18.704 -6.646 -5.158 1.00 89.25 88 ASP A O 1
ATOM 683 N N . VAL A 1 89 ? -17.762 -7.467 -3.285 1.00 87.19 89 VAL A N 1
ATOM 684 C CA . VAL A 1 89 ? -19.016 -7.793 -2.592 1.00 87.19 89 VAL A CA 1
ATOM 685 C C . VAL A 1 89 ? -19.690 -6.531 -2.043 1.00 87.19 89 VAL A C 1
ATOM 687 O O . VAL A 1 89 ? -20.836 -6.250 -2.396 1.00 87.19 89 VAL A O 1
ATOM 690 N N . ALA A 1 90 ? -18.968 -5.751 -1.241 1.00 88.25 90 ALA A N 1
ATOM 691 C CA . ALA A 1 90 ? -19.410 -4.499 -0.622 1.00 88.25 90 ALA A CA 1
ATOM 692 C C . ALA A 1 90 ? -18.298 -3.442 -0.699 1.00 88.25 90 ALA A C 1
ATOM 694 O O . ALA A 1 90 ? -17.188 -3.750 -1.129 1.00 88.25 90 ALA A O 1
ATOM 695 N N . SER A 1 91 ? -18.611 -2.198 -0.348 1.00 92.50 91 SER A N 1
ATOM 696 C CA . SER A 1 91 ? -17.661 -1.085 -0.380 1.00 92.50 91 SER A CA 1
ATOM 697 C C . SER A 1 91 ? -16.540 -1.247 0.648 1.00 92.50 91 SER A C 1
ATOM 699 O O . SER A 1 91 ? -16.739 -1.770 1.749 1.00 92.50 91 SER A O 1
ATOM 701 N N . VAL A 1 92 ? -15.358 -0.754 0.279 1.00 97.19 92 VAL A N 1
ATOM 702 C CA . VAL A 1 92 ? -14.257 -0.471 1.202 1.00 97.19 92 VAL A CA 1
ATOM 703 C C . VAL A 1 92 ? -13.962 1.020 1.134 1.00 97.19 92 VAL A C 1
ATOM 705 O O . VAL A 1 92 ? -13.670 1.526 0.054 1.00 97.19 92 VAL A O 1
ATOM 708 N N . SER A 1 93 ? -14.004 1.715 2.264 1.00 98.00 93 SER A N 1
ATOM 709 C CA . SER A 1 93 ? -13.553 3.103 2.375 1.00 98.00 93 SER A CA 1
ATOM 710 C C . SER A 1 93 ?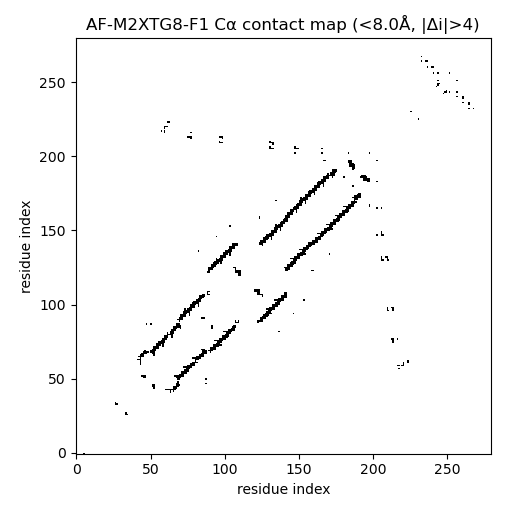 -12.346 3.189 3.301 1.00 98.00 93 SER A C 1
ATOM 712 O O . SER A 1 93 ? -12.308 2.562 4.360 1.00 98.00 93 SER A O 1
ATOM 714 N N . ILE A 1 94 ? -11.329 3.929 2.867 1.00 98.62 94 ILE A N 1
ATOM 715 C CA . ILE A 1 94 ? -10.083 4.160 3.597 1.00 98.62 94 ILE A CA 1
ATOM 716 C C . ILE A 1 94 ? -9.877 5.670 3.704 1.00 98.62 94 ILE A C 1
ATOM 718 O O . ILE A 1 94 ? -9.827 6.359 2.687 1.00 98.62 94 ILE A O 1
ATOM 722 N N . GLY A 1 95 ? -9.772 6.176 4.932 1.00 98.50 95 GLY A N 1
ATOM 723 C CA . GLY A 1 95 ? -9.601 7.594 5.232 1.00 98.50 95 GLY A CA 1
ATOM 724 C C . GLY A 1 95 ? -8.240 8.165 4.828 1.00 98.50 95 GLY A C 1
ATOM 725 O O . GLY A 1 95 ? -7.378 7.489 4.264 1.00 98.50 95 GLY A O 1
ATOM 726 N N . GLU A 1 96 ? -8.054 9.453 5.106 1.00 98.44 96 GLU A N 1
ATOM 727 C CA . GLU A 1 96 ? -6.819 10.177 4.782 1.00 98.44 96 GLU A CA 1
ATOM 728 C C . GLU A 1 96 ? -5.627 9.706 5.624 1.00 98.44 96 GLU A C 1
ATOM 730 O O . GLU A 1 96 ? -5.792 9.297 6.775 1.00 98.44 96 GLU A O 1
ATOM 735 N N . ASN A 1 97 ? -4.416 9.812 5.070 1.00 98.38 97 ASN A N 1
ATOM 736 C CA . ASN A 1 97 ? -3.153 9.470 5.746 1.00 98.38 97 ASN A CA 1
ATOM 737 C C . ASN A 1 97 ? -3.141 8.049 6.364 1.00 98.38 97 ASN A C 1
ATOM 739 O O . ASN A 1 97 ? -2.399 7.768 7.303 1.00 98.38 97 ASN A O 1
ATOM 743 N N . THR A 1 98 ? -3.999 7.152 5.873 1.00 98.75 98 THR A N 1
ATOM 744 C CA . THR A 1 98 ? -4.082 5.759 6.319 1.00 98.75 98 THR A CA 1
ATOM 745 C C . THR A 1 98 ? -3.200 4.883 5.441 1.00 98.75 98 THR A C 1
ATOM 747 O O . THR A 1 98 ? -3.152 5.050 4.222 1.00 98.75 98 THR A O 1
ATOM 750 N N . ASN A 1 99 ? -2.508 3.925 6.048 1.00 98.69 99 ASN A N 1
ATOM 751 C CA . ASN A 1 99 ? -1.616 3.007 5.348 1.00 98.69 99 ASN A CA 1
ATOM 752 C C . ASN A 1 99 ? -2.094 1.556 5.487 1.00 98.69 99 ASN A C 1
ATOM 754 O O . ASN A 1 99 ? -2.397 1.075 6.577 1.00 98.69 99 ASN A O 1
ATOM 758 N N . VAL A 1 100 ? -2.157 0.857 4.354 1.00 98.75 100 VAL A N 1
ATOM 759 C CA . VAL A 1 100 ? -2.394 -0.585 4.249 1.00 98.75 100 VAL A CA 1
ATOM 760 C C . VAL A 1 100 ? -1.072 -1.241 3.896 1.00 98.75 100 VAL A C 1
ATOM 762 O O . VAL A 1 100 ? -0.684 -1.252 2.729 1.00 98.75 100 VAL A O 1
ATOM 765 N N . GLN A 1 101 ? -0.358 -1.719 4.912 1.00 98.69 101 GLN A N 1
ATOM 766 C CA . GLN A 1 101 ? 1.021 -2.177 4.781 1.00 98.69 101 GLN A CA 1
ATOM 767 C C . GLN A 1 101 ? 1.127 -3.517 4.035 1.00 98.69 101 GLN A C 1
ATOM 769 O O . GLN A 1 101 ? 0.137 -4.150 3.656 1.00 98.69 101 GLN A O 1
ATOM 774 N N . ASP A 1 102 ? 2.364 -3.936 3.777 1.00 98.62 102 ASP A N 1
ATOM 775 C CA . ASP A 1 102 ? 2.700 -5.022 2.861 1.00 98.62 102 ASP A CA 1
ATOM 776 C C . ASP A 1 102 ? 1.903 -6.300 3.120 1.00 98.62 102 ASP A C 1
ATOM 778 O O . ASP A 1 102 ? 1.811 -6.793 4.245 1.00 98.62 102 ASP A O 1
ATOM 782 N N . ARG A 1 103 ? 1.359 -6.875 2.045 1.00 98.56 103 ARG A N 1
ATOM 783 C CA . ARG A 1 103 ? 0.597 -8.136 2.053 1.00 98.56 103 ARG A CA 1
ATOM 784 C C . ARG A 1 103 ? -0.647 -8.147 2.947 1.00 98.56 103 ARG A C 1
ATOM 786 O O . ARG A 1 103 ? -1.211 -9.220 3.156 1.00 98.56 103 ARG A O 1
ATOM 793 N N . ALA A 1 104 ? -1.097 -7.002 3.460 1.00 98.69 104 ALA A N 1
ATOM 794 C CA . ALA A 1 104 ? -2.384 -6.930 4.134 1.00 98.69 104 ALA A CA 1
ATOM 795 C C . ALA A 1 104 ? -3.523 -7.237 3.145 1.00 98.69 104 ALA A C 1
ATOM 797 O O . ALA A 1 104 ? -3.466 -6.879 1.966 1.00 98.69 104 ALA A O 1
ATOM 798 N N . CYS A 1 105 ? -4.559 -7.921 3.620 1.00 98.38 105 CYS A N 1
ATOM 799 C CA . CYS A 1 105 ? -5.711 -8.327 2.826 1.00 98.38 105 CYS A CA 1
ATOM 800 C C . CYS A 1 105 ? -6.984 -7.740 3.427 1.00 98.38 105 CYS A C 1
ATOM 802 O O . CYS A 1 105 ? -7.362 -8.069 4.548 1.00 98.38 105 CYS A O 1
ATOM 804 N N . ILE A 1 106 ? -7.666 -6.897 2.665 1.00 98.00 106 ILE A N 1
ATOM 805 C CA . ILE A 1 106 ? -8.956 -6.319 3.013 1.00 98.00 106 ILE A CA 1
ATOM 806 C C . ILE A 1 106 ? -9.977 -6.901 2.053 1.00 98.00 106 ILE A C 1
ATOM 808 O O . ILE A 1 106 ? -9.915 -6.676 0.842 1.00 98.00 106 ILE A O 1
ATOM 812 N N . HIS A 1 107 ? -10.917 -7.667 2.584 1.00 93.38 107 HIS A N 1
ATOM 813 C CA . HIS A 1 107 ? -11.992 -8.242 1.795 1.00 93.38 107 HIS A CA 1
ATOM 814 C C . HIS A 1 107 ? -13.257 -8.376 2.626 1.00 93.38 107 HIS A C 1
ATOM 816 O O . HIS A 1 107 ? -13.259 -8.174 3.837 1.00 93.38 107 HIS A O 1
ATOM 822 N N . LEU A 1 108 ? -14.358 -8.699 1.960 1.00 87.25 108 LEU A N 1
ATOM 823 C CA . LEU A 1 108 ? -15.644 -8.874 2.618 1.00 87.25 108 LEU A CA 1
ATOM 824 C C . LEU A 1 108 ? -16.272 -10.191 2.159 1.00 87.25 108 LEU A C 1
ATOM 826 O O . LEU A 1 108 ? -15.892 -10.753 1.123 1.00 87.25 108 LEU A O 1
ATOM 830 N N . SER A 1 109 ? -17.239 -10.675 2.930 1.00 73.62 109 SER A N 1
ATOM 831 C CA . SER A 1 109 ? -18.129 -11.765 2.533 1.00 73.62 109 SER A CA 1
ATOM 832 C C . SER A 1 109 ? -19.544 -11.226 2.378 1.00 73.62 109 SER A C 1
ATOM 834 O O . SER A 1 109 ? -19.915 -10.231 3.000 1.00 73.62 109 SER A O 1
ATOM 836 N N . LYS A 1 110 ? -20.357 -11.903 1.559 1.00 67.00 110 LYS A N 1
ATOM 837 C CA . LYS A 1 110 ? -21.809 -11.757 1.687 1.00 67.00 110 LYS A CA 1
ATOM 838 C C . LYS A 1 110 ? -22.156 -12.253 3.090 1.00 67.00 110 LYS A C 1
ATOM 840 O O . LYS A 1 110 ? -21.657 -13.314 3.471 1.00 67.00 110 LYS A O 1
ATOM 845 N N . GLY A 1 111 ? -22.925 -11.464 3.841 1.00 58.00 111 GLY A N 1
ATOM 846 C CA . GLY A 1 111 ? -23.278 -11.774 5.227 1.00 58.00 111 GLY A CA 1
ATOM 847 C C . GLY A 1 111 ? -23.762 -13.218 5.373 1.00 58.00 111 GLY A C 1
ATOM 848 O O . GLY A 1 111 ? -24.367 -13.775 4.451 1.00 58.00 111 GLY A O 1
ATOM 849 N N . ASP A 1 112 ? -23.433 -13.836 6.507 1.00 51.84 112 ASP A N 1
ATOM 850 C CA . ASP A 1 112 ? -23.663 -15.257 6.768 1.00 51.84 112 ASP A CA 1
ATOM 851 C C . ASP A 1 112 ? -25.152 -15.630 6.631 1.00 51.84 112 ASP A C 1
ATOM 853 O O . ASP A 1 112 ? -25.930 -15.553 7.575 1.00 51.84 112 ASP A O 1
ATOM 857 N N . SER A 1 113 ? -25.548 -16.115 5.452 1.00 48.50 113 SER A N 1
ATOM 858 C CA . SER A 1 113 ? -26.858 -16.757 5.237 1.00 48.50 113 SER A CA 1
ATOM 859 C C . SER A 1 113 ? -27.017 -18.076 6.012 1.00 48.50 113 SER A C 1
ATOM 861 O O . SER A 1 113 ? -28.105 -18.646 6.047 1.00 48.50 113 SER A O 1
ATOM 863 N N . MET A 1 114 ? -25.934 -18.568 6.630 1.00 46.88 114 MET A N 1
ATOM 864 C CA . MET A 1 114 ? -25.875 -19.867 7.300 1.00 46.88 114 MET A CA 1
ATOM 865 C C . MET A 1 114 ? -26.103 -19.792 8.820 1.00 46.88 114 MET A C 1
ATOM 867 O O . MET A 1 114 ? -26.486 -20.793 9.423 1.00 46.88 114 MET A O 1
ATOM 871 N N . PHE A 1 115 ? -25.920 -18.625 9.451 1.00 51.12 115 PHE A N 1
ATOM 872 C CA . PHE A 1 115 ? -26.078 -18.447 10.899 1.00 51.12 115 PHE A CA 1
ATOM 873 C C . PHE A 1 115 ? -27.045 -17.294 11.204 1.00 51.12 115 PHE A C 1
ATOM 875 O O . PHE A 1 115 ? -26.645 -16.138 11.254 1.00 51.12 115 PHE A O 1
ATOM 882 N N . GLN A 1 116 ? -28.295 -17.677 11.490 1.00 43.44 116 GLN A N 1
ATOM 883 C CA . GLN A 1 116 ? -29.514 -16.887 11.749 1.00 43.44 116 GLN A CA 1
ATOM 884 C C . GLN A 1 116 ? -30.433 -16.759 10.533 1.00 43.44 116 GLN A C 1
ATOM 886 O O . GLN A 1 116 ? -30.186 -16.017 9.590 1.00 43.44 116 GLN A O 1
ATOM 891 N N . GLY A 1 117 ? -31.539 -17.506 10.597 1.00 42.06 117 GLY A N 1
ATOM 892 C CA . GLY A 1 117 ? -32.649 -17.375 9.670 1.00 42.06 117 GLY A CA 1
ATOM 893 C C . GLY A 1 117 ? -33.169 -15.940 9.615 1.00 42.06 117 GLY A C 1
ATOM 894 O O . GLY A 1 117 ? -33.308 -15.279 10.641 1.00 42.06 117 GLY A O 1
ATOM 895 N N . GLY A 1 118 ? -33.500 -15.498 8.405 1.00 38.19 118 GLY A N 1
ATOM 896 C CA . GLY A 1 118 ? -34.267 -14.279 8.185 1.00 38.19 118 GLY A CA 1
ATOM 897 C C . GLY A 1 118 ? -33.483 -13.137 7.542 1.00 38.19 118 GLY A C 1
ATOM 898 O O . GLY A 1 118 ? -32.876 -12.312 8.208 1.00 38.19 118 GLY A O 1
ATOM 899 N N . LEU A 1 119 ? -33.642 -13.031 6.224 1.00 38.06 119 LEU A N 1
ATOM 900 C CA . LEU A 1 119 ? -34.079 -11.795 5.567 1.00 38.06 119 LEU A CA 1
ATOM 901 C C . LEU A 1 119 ? -33.219 -10.516 5.638 1.00 38.06 119 LEU A C 1
ATOM 903 O O . LEU A 1 119 ? -33.765 -9.440 5.401 1.00 38.06 119 LEU A O 1
ATOM 907 N N . LEU A 1 120 ? -31.904 -10.578 5.865 1.00 40.16 120 LEU A N 1
ATOM 908 C CA . LEU A 1 120 ? -31.046 -9.398 5.682 1.00 40.16 120 LEU A CA 1
ATOM 909 C C . LEU A 1 120 ? -29.792 -9.708 4.863 1.00 40.16 120 LEU A C 1
ATOM 911 O O . LEU A 1 120 ? -28.832 -10.310 5.333 1.00 40.16 120 LEU A O 1
ATOM 915 N N . ASN A 1 121 ? -29.808 -9.199 3.630 1.00 46.41 121 ASN A N 1
ATOM 916 C CA . ASN A 1 121 ? -28.679 -9.023 2.716 1.00 46.41 121 ASN A CA 1
ATOM 917 C C . ASN A 1 121 ? -27.646 -8.006 3.257 1.00 46.41 121 ASN A C 1
ATOM 919 O O . ASN A 1 121 ? -27.182 -7.140 2.516 1.00 46.41 121 ASN A O 1
ATOM 923 N N . ASN A 1 122 ? -27.303 -8.051 4.544 1.00 54.66 122 ASN A N 1
ATOM 924 C CA . ASN A 1 122 ? -26.407 -7.071 5.147 1.00 54.66 122 ASN A CA 1
ATOM 925 C C . ASN A 1 122 ? -24.964 -7.515 4.921 1.00 54.66 122 ASN A C 1
ATOM 927 O O . ASN A 1 122 ? -24.382 -8.237 5.725 1.00 54.66 122 ASN A O 1
ATOM 931 N N . CYS A 1 123 ? -24.397 -7.105 3.788 1.00 59.03 123 CYS A N 1
ATOM 932 C CA . CYS A 1 123 ? -22.950 -7.116 3.636 1.00 59.03 123 CYS A CA 1
ATOM 933 C C . CYS A 1 123 ? -22.385 -6.049 4.577 1.00 59.03 123 CYS A C 1
ATOM 935 O O . CYS A 1 123 ? -22.769 -4.884 4.481 1.00 59.03 123 CYS A O 1
ATOM 937 N N . THR A 1 124 ? -21.504 -6.447 5.490 1.00 73.25 124 THR A N 1
ATOM 938 C CA . THR A 1 124 ? -20.796 -5.491 6.343 1.00 73.25 124 THR A CA 1
ATOM 939 C C . THR A 1 124 ? -19.759 -4.791 5.477 1.00 73.25 124 THR A C 1
ATOM 941 O O . THR A 1 124 ? -18.830 -5.448 5.015 1.00 73.25 124 THR A O 1
ATOM 944 N N . GLU A 1 125 ? -19.941 -3.501 5.202 1.00 87.25 125 GLU A N 1
ATOM 945 C CA . GLU A 1 125 ? -18.912 -2.674 4.568 1.00 87.25 125 GLU A CA 1
ATOM 946 C C . GLU A 1 125 ? -17.653 -2.600 5.443 1.00 87.25 125 GLU A C 1
ATOM 948 O O . GLU A 1 125 ? -17.710 -2.783 6.660 1.00 87.25 125 GLU A O 1
ATOM 953 N N . THR A 1 126 ? -16.503 -2.340 4.825 1.00 95.19 126 THR A N 1
ATOM 954 C CA . THR A 1 126 ? -15.274 -2.059 5.572 1.00 95.19 126 THR A CA 1
ATOM 955 C C . THR A 1 126 ? -15.050 -0.560 5.542 1.00 95.19 126 THR A C 1
ATOM 957 O O . THR A 1 126 ? -14.821 0.002 4.473 1.00 95.19 126 THR A O 1
ATOM 960 N N . VAL A 1 127 ? -15.085 0.069 6.712 1.00 97.19 127 VAL A N 1
ATOM 961 C CA . VAL A 1 127 ? -14.819 1.501 6.868 1.00 97.19 127 VAL A CA 1
ATOM 962 C C . VAL A 1 127 ? -13.578 1.649 7.723 1.00 97.19 127 VAL A C 1
ATOM 964 O O . VAL A 1 127 ? -13.584 1.268 8.892 1.00 97.19 127 VAL A O 1
ATOM 967 N N . ILE A 1 128 ? -12.517 2.185 7.138 1.00 98.56 128 ILE A N 1
ATOM 968 C CA . ILE A 1 128 ? -11.270 2.501 7.823 1.00 98.56 128 ILE A CA 1
ATOM 969 C C . ILE A 1 128 ? -11.154 4.017 7.873 1.00 98.56 128 ILE A C 1
ATOM 971 O O . ILE A 1 128 ? -11.189 4.677 6.837 1.00 98.56 128 ILE A O 1
ATOM 975 N N . GLY A 1 129 ? -11.036 4.557 9.080 1.00 98.56 129 GLY A N 1
ATOM 976 C CA . GLY A 1 129 ? -10.906 5.982 9.337 1.00 98.56 129 GLY A CA 1
ATOM 977 C C . GLY A 1 129 ? -9.576 6.568 8.871 1.00 98.56 129 GLY A C 1
ATOM 978 O O . GLY A 1 129 ? -8.822 5.973 8.094 1.00 98.56 129 GLY A O 1
ATOM 979 N N . SER A 1 130 ? -9.299 7.765 9.364 1.00 98.69 130 SER A N 1
ATOM 980 C CA . SER A 1 130 ? -8.119 8.558 9.024 1.00 98.69 130 SER A CA 1
ATOM 981 C C . SER A 1 130 ? -6.949 8.271 9.962 1.00 98.69 130 SER A C 1
ATOM 983 O O . SER A 1 130 ? -7.155 8.015 11.148 1.00 98.69 130 SER A O 1
ATOM 985 N N . ARG A 1 131 ? -5.712 8.370 9.458 1.00 98.62 131 ARG A N 1
ATOM 986 C CA . ARG A 1 131 ? -4.474 8.131 10.231 1.00 98.62 131 ARG A CA 1
ATOM 987 C C . ARG A 1 131 ? -4.448 6.742 10.879 1.00 98.62 131 ARG A C 1
ATOM 989 O O . ARG A 1 131 ? -4.028 6.582 12.022 1.00 98.62 131 ARG A O 1
ATOM 996 N N . VAL A 1 132 ? -4.961 5.742 10.167 1.00 98.75 132 VAL A N 1
ATOM 997 C CA . VAL A 1 132 ? -4.952 4.347 10.607 1.00 98.75 132 VAL A CA 1
ATOM 998 C C . VAL A 1 132 ? -3.740 3.636 10.010 1.00 98.75 132 VAL A C 1
ATOM 1000 O O . VAL A 1 132 ? -3.460 3.759 8.819 1.00 98.75 132 VAL A O 1
ATOM 1003 N N . SER A 1 133 ? -3.041 2.844 10.817 1.00 98.62 133 SER A N 1
ATOM 1004 C CA . SER A 1 133 ? -1.954 1.982 10.339 1.00 98.62 133 SER A CA 1
ATOM 1005 C C . SER A 1 133 ? -2.402 0.526 10.361 1.00 98.62 133 SER A C 1
ATOM 1007 O O . SER A 1 133 ? -2.596 -0.054 11.431 1.00 98.62 133 SER A O 1
ATOM 1009 N N . ILE A 1 134 ? -2.585 -0.075 9.184 1.00 98.75 134 ILE A N 1
ATOM 1010 C CA . ILE A 1 134 ? -2.895 -1.499 9.036 1.00 98.75 134 ILE A CA 1
ATOM 1011 C C . ILE A 1 134 ? -1.599 -2.257 8.779 1.00 98.75 134 ILE A C 1
ATOM 1013 O O . ILE A 1 134 ? -1.032 -2.167 7.694 1.00 98.75 134 ILE A O 1
ATOM 1017 N N . GLY A 1 135 ? -1.151 -3.007 9.781 1.00 98.38 135 GLY A N 1
ATOM 1018 C CA . GLY A 1 135 ? 0.127 -3.705 9.796 1.00 98.38 135 GLY A CA 1
ATOM 1019 C C . GLY A 1 135 ? 0.288 -4.768 8.711 1.00 98.38 135 GLY A C 1
ATOM 1020 O O . GLY A 1 135 ? -0.684 -5.327 8.194 1.00 98.38 135 GLY A O 1
ATOM 1021 N N . HIS A 1 136 ? 1.545 -5.089 8.399 1.00 98.62 136 HIS A N 1
ATOM 1022 C CA . HIS A 1 136 ? 1.890 -6.076 7.374 1.00 98.62 136 HIS A CA 1
ATOM 1023 C C . HIS A 1 136 ? 1.164 -7.411 7.582 1.00 98.62 136 HIS A C 1
ATOM 1025 O O . HIS A 1 136 ? 1.118 -7.945 8.691 1.00 98.62 136 HIS A O 1
ATOM 1031 N N . GLY A 1 137 ? 0.614 -7.977 6.509 1.00 98.44 137 GLY A N 1
ATOM 1032 C CA . GLY A 1 137 ? -0.070 -9.270 6.538 1.00 98.44 137 GLY A CA 1
ATOM 1033 C C . GLY A 1 137 ? -1.364 -9.307 7.357 1.00 98.44 137 GLY A C 1
ATOM 1034 O O . GLY A 1 137 ? -1.897 -10.396 7.563 1.00 98.44 137 GLY A O 1
ATOM 1035 N N . ALA A 1 138 ? -1.873 -8.168 7.840 1.00 98.62 138 ALA A N 1
ATOM 1036 C CA . ALA A 1 138 ? -3.154 -8.128 8.535 1.00 98.62 138 ALA A CA 1
ATOM 1037 C C . ALA A 1 138 ? -4.305 -8.515 7.594 1.00 98.62 138 ALA A C 1
ATOM 1039 O O . ALA A 1 138 ? -4.297 -8.188 6.406 1.00 98.62 138 ALA A O 1
ATOM 1040 N N . ILE A 1 139 ? -5.313 -9.201 8.127 1.00 98.50 139 ILE A N 1
ATOM 1041 C CA . ILE A 1 139 ? -6.505 -9.621 7.388 1.00 98.50 139 ILE A CA 1
ATOM 1042 C C . ILE A 1 139 ? -7.710 -8.895 7.974 1.00 98.50 139 ILE A C 1
ATOM 1044 O O . ILE A 1 139 ? -8.080 -9.119 9.124 1.00 98.50 139 ILE A O 1
ATOM 1048 N N . ILE A 1 140 ? -8.346 -8.042 7.177 1.00 97.62 140 ILE A N 1
ATOM 1049 C CA . ILE A 1 140 ? -9.549 -7.306 7.557 1.00 97.62 140 ILE A CA 1
ATOM 1050 C C . ILE A 1 140 ? -10.728 -7.882 6.787 1.00 97.62 140 ILE A C 1
ATOM 1052 O O . ILE A 1 140 ? -10.807 -7.750 5.564 1.00 97.62 140 ILE A O 1
ATOM 1056 N N . HIS A 1 141 ? -11.648 -8.503 7.520 1.00 93.69 141 HIS A N 1
ATOM 1057 C CA . HIS A 1 141 ? -12.839 -9.128 6.970 1.00 93.69 141 HIS A CA 1
ATOM 1058 C C . HIS A 1 141 ? -14.107 -8.384 7.416 1.00 93.69 141 HIS A C 1
ATOM 1060 O O . HIS A 1 141 ? -14.768 -8.815 8.357 1.00 93.69 141 HIS A O 1
ATOM 1066 N N . GLY A 1 142 ? -14.471 -7.285 6.744 1.00 90.88 142 GLY A N 1
ATOM 1067 C CA . GLY A 1 142 ? -15.689 -6.511 7.047 1.00 90.88 142 GLY A CA 1
ATOM 1068 C C . GLY A 1 142 ? -15.685 -5.880 8.444 1.00 90.88 142 GLY A C 1
ATOM 1069 O O . GLY A 1 142 ? -16.406 -6.345 9.327 1.00 90.88 142 GLY A O 1
ATOM 1070 N N . ALA A 1 143 ? -14.870 -4.845 8.657 1.00 93.94 143 ALA A N 1
ATOM 1071 C CA . ALA A 1 143 ? -14.688 -4.198 9.960 1.00 93.94 143 ALA A CA 1
ATOM 1072 C C . ALA A 1 143 ? -14.850 -2.673 9.885 1.00 93.94 143 ALA A C 1
ATOM 1074 O O . ALA A 1 143 ? -14.556 -2.059 8.860 1.00 93.94 143 ALA A O 1
ATOM 1075 N N . HIS A 1 144 ? -15.252 -2.063 11.002 1.00 96.62 144 HIS A N 1
ATOM 1076 C CA . HIS A 1 144 ? -15.256 -0.608 11.162 1.00 96.62 144 HIS A CA 1
ATOM 1077 C C . HIS A 1 144 ? -14.107 -0.203 12.082 1.00 96.62 144 HIS A C 1
ATOM 1079 O O . HIS A 1 144 ? -14.135 -0.484 13.281 1.00 96.62 144 HIS A O 1
ATOM 1085 N N . ILE A 1 145 ? -13.097 0.447 11.524 1.00 98.38 145 ILE A N 1
ATOM 1086 C CA . ILE A 1 145 ? -11.920 0.932 12.237 1.00 98.38 145 ILE A CA 1
ATOM 1087 C C . ILE A 1 145 ? -12.009 2.450 12.254 1.00 98.38 145 ILE A C 1
ATOM 1089 O O . ILE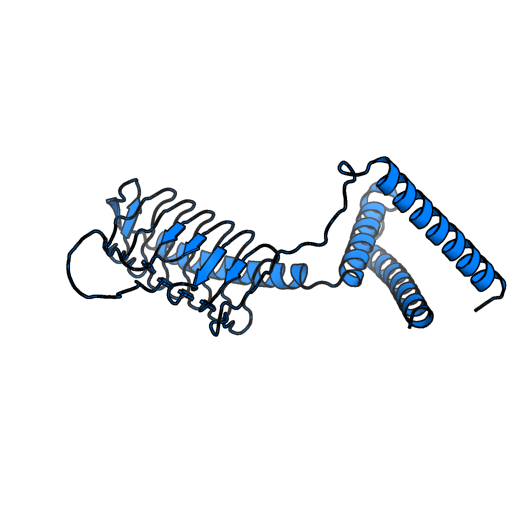 A 1 145 ? -12.040 3.073 11.199 1.00 98.38 145 ILE A O 1
ATOM 1093 N N . GLN A 1 146 ? -12.108 3.043 13.437 1.00 98.56 146 GLN A N 1
ATOM 1094 C CA . GLN A 1 146 ? -12.144 4.495 13.587 1.00 98.56 146 GLN A CA 1
ATOM 1095 C C . GLN A 1 146 ? -10.757 5.112 13.383 1.00 98.56 146 GLN A C 1
ATOM 1097 O O . GLN A 1 146 ? -9.759 4.412 13.225 1.00 98.56 146 GLN A O 1
ATOM 1102 N N . ASP A 1 147 ? -10.714 6.439 13.384 1.00 98.62 147 ASP A N 1
ATOM 1103 C CA . ASP A 1 147 ? -9.489 7.206 13.188 1.00 98.62 147 ASP A CA 1
ATOM 1104 C C . ASP A 1 147 ? -8.408 6.853 14.214 1.00 98.62 147 ASP A C 1
ATOM 1106 O O . ASP A 1 147 ? -8.706 6.473 15.350 1.00 98.62 147 ASP A O 1
ATOM 1110 N N . GLU A 1 148 ? -7.148 7.060 13.832 1.00 98.31 148 GLU A N 1
ATOM 1111 C CA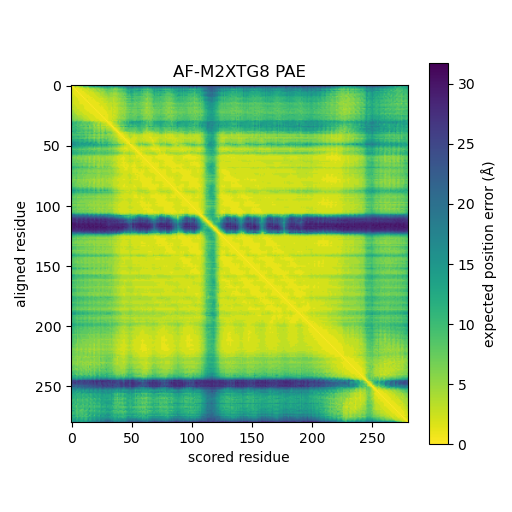 . GLU A 1 148 ? -6.005 7.044 14.752 1.00 98.31 148 GLU A CA 1
ATOM 1112 C C . GLU A 1 148 ? -5.906 5.707 15.505 1.00 98.31 148 GLU A C 1
ATOM 1114 O O . GLU A 1 148 ? -5.680 5.657 16.714 1.00 98.31 148 GLU A O 1
ATOM 1119 N N . CYS A 1 149 ? -6.134 4.611 14.781 1.00 98.50 149 CYS A N 1
ATOM 1120 C CA . CYS A 1 149 ? -5.997 3.243 15.269 1.00 98.50 149 CYS A CA 1
ATOM 1121 C C . CYS A 1 149 ? -4.774 2.568 14.649 1.00 98.50 149 CYS A C 1
ATOM 1123 O O . CYS A 1 149 ? -4.359 2.888 13.534 1.00 98.50 149 CYS A O 1
ATOM 1125 N N . MET A 1 150 ? -4.254 1.553 15.330 1.00 98.38 150 MET A N 1
ATOM 1126 C CA . MET A 1 150 ? -3.193 0.711 14.788 1.00 98.38 150 MET A CA 1
ATOM 1127 C C . MET A 1 150 ? -3.590 -0.759 14.861 1.00 98.38 150 MET A C 1
ATOM 1129 O O . MET A 1 150 ? -3.911 -1.289 15.925 1.00 98.38 150 MET A O 1
ATOM 1133 N N . VAL A 1 151 ? -3.557 -1.430 13.714 1.00 98.56 151 VAL A N 1
ATOM 1134 C CA . VAL A 1 151 ? -3.758 -2.872 13.605 1.00 98.56 151 VAL A CA 1
ATOM 1135 C C . VAL A 1 151 ? -2.398 -3.525 13.439 1.00 98.56 151 VAL A C 1
ATOM 1137 O O . VAL A 1 151 ? -1.686 -3.251 12.480 1.00 98.56 151 VAL A O 1
ATOM 1140 N N . GLY A 1 152 ? -2.022 -4.375 14.384 1.00 98.06 152 GLY A N 1
ATOM 1141 C CA . GLY A 1 152 ? -0.726 -5.033 14.408 1.00 98.06 152 GLY A CA 1
ATOM 1142 C C . GLY A 1 152 ? -0.513 -5.976 13.228 1.00 98.06 152 GLY A C 1
ATOM 1143 O O . GLY A 1 152 ? -1.447 -6.435 12.567 1.00 98.06 152 GLY A O 1
ATOM 1144 N N . MET A 1 153 ? 0.753 -6.299 12.983 1.00 98.50 153 MET A N 1
ATOM 1145 C CA . MET A 1 153 ? 1.159 -7.183 11.892 1.00 98.50 153 MET A CA 1
ATOM 1146 C C . MET A 1 153 ? 0.506 -8.561 12.041 1.00 98.50 153 MET A C 1
ATOM 1148 O O . MET A 1 153 ? 0.477 -9.128 13.135 1.00 98.50 153 MET A O 1
ATOM 1152 N N . GLY A 1 154 ? -0.029 -9.105 10.951 1.0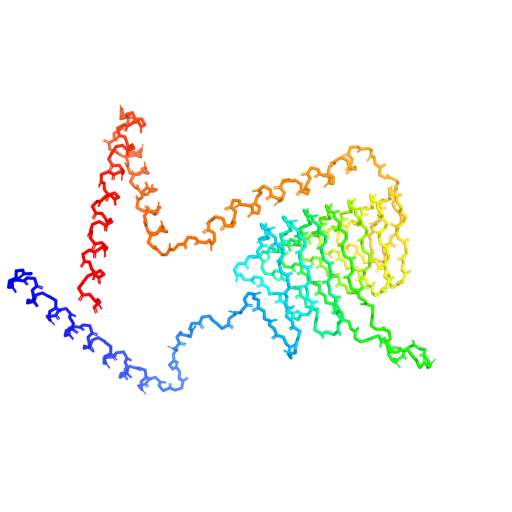0 98.31 154 GLY A N 1
ATOM 1153 C CA . GLY A 1 154 ? -0.681 -10.415 10.930 1.00 98.31 154 GLY A CA 1
ATOM 1154 C C . GLY A 1 154 ? -1.957 -10.517 11.771 1.00 98.31 154 GLY A C 1
ATOM 1155 O O . GLY A 1 154 ? -2.449 -11.625 11.973 1.00 98.31 154 GLY A O 1
ATOM 1156 N N . ALA A 1 155 ? -2.489 -9.407 12.296 1.00 98.62 155 ALA A N 1
ATOM 1157 C CA . ALA A 1 155 ? -3.747 -9.427 13.030 1.00 98.62 155 ALA A CA 1
ATOM 1158 C C . ALA A 1 155 ? -4.927 -9.727 12.092 1.00 98.62 155 ALA A C 1
ATOM 1160 O O . ALA A 1 155 ? -4.931 -9.343 10.923 1.00 98.62 155 ALA A O 1
ATOM 1161 N N . ILE A 1 156 ? -5.945 -10.405 12.614 1.00 98.56 156 ILE A N 1
ATOM 1162 C CA . ILE A 1 156 ? -7.138 -10.818 11.877 1.00 98.56 156 ILE A CA 1
ATOM 1163 C C . ILE A 1 156 ? -8.357 -10.163 12.524 1.00 98.56 156 ILE A C 1
ATOM 1165 O O . ILE A 1 156 ? -8.674 -10.428 13.684 1.00 98.56 156 ILE A O 1
ATOM 1169 N N . LEU A 1 157 ? -9.061 -9.329 11.764 1.00 97.44 157 LEU A N 1
ATOM 1170 C CA . LEU A 1 157 ? -10.310 -8.693 12.168 1.00 97.44 157 LEU A CA 1
ATOM 1171 C C . LEU A 1 157 ? -11.486 -9.411 11.511 1.00 97.44 157 LEU A C 1
ATOM 1173 O O . LEU A 1 157 ? -11.600 -9.420 10.284 1.00 97.44 157 LEU A O 1
ATOM 1177 N N . LEU A 1 158 ? -12.351 -10.023 12.321 1.00 93.94 158 LEU A N 1
ATOM 1178 C CA . LEU A 1 158 ? -13.525 -10.742 11.833 1.00 93.94 158 LEU A CA 1
ATOM 1179 C C . LEU A 1 158 ? -14.760 -9.841 11.716 1.00 93.94 158 LEU A C 1
ATOM 1181 O O . LEU A 1 158 ? -14.873 -8.792 12.345 1.00 93.94 158 LEU A O 1
ATOM 1185 N N . GLU A 1 159 ? -15.724 -10.330 10.940 1.00 89.81 159 GLU A N 1
ATOM 1186 C CA . GLU A 1 159 ? -16.903 -9.584 10.506 1.00 89.81 159 GLU A CA 1
ATOM 1187 C C . GLU A 1 159 ? -17.643 -8.830 11.618 1.00 89.81 159 GLU A C 1
ATOM 1189 O O . GLU A 1 159 ? -17.996 -9.375 12.671 1.00 89.81 159 GLU A O 1
ATOM 1194 N N . GLY A 1 160 ? -17.918 -7.557 11.340 1.00 87.38 160 GLY A N 1
ATOM 1195 C CA . GLY A 1 160 ? -18.693 -6.658 12.180 1.00 87.38 160 GLY A CA 1
ATOM 1196 C C . GLY A 1 160 ? -17.945 -6.129 13.397 1.00 87.38 160 GLY A C 1
ATOM 1197 O O . GLY A 1 160 ? -18.570 -5.452 14.215 1.00 87.38 160 GLY A O 1
ATOM 1198 N N . CYS A 1 161 ? -16.651 -6.432 13.569 1.00 93.50 161 CYS A N 1
ATOM 1199 C CA . CYS A 1 161 ? -15.901 -5.861 14.680 1.00 93.50 161 CYS A CA 1
ATOM 1200 C C . CYS A 1 161 ? -15.733 -4.343 14.518 1.00 93.50 161 CYS A C 1
ATOM 1202 O O . CYS A 1 161 ? -15.596 -3.825 13.404 1.00 93.50 161 CYS A O 1
ATOM 1204 N N . LYS A 1 162 ? -15.733 -3.636 15.649 1.00 96.69 162 LYS A N 1
ATOM 1205 C CA . LYS A 1 162 ? -15.562 -2.186 15.725 1.00 96.69 162 LYS A CA 1
ATOM 1206 C C . LYS A 1 162 ? -14.325 -1.862 16.545 1.00 96.69 162 LYS A C 1
ATOM 1208 O O . LYS A 1 162 ? -14.244 -2.245 17.710 1.00 96.69 162 LYS A O 1
ATOM 1213 N N . ILE A 1 163 ? -13.385 -1.154 15.941 1.00 98.12 163 ILE A N 1
ATOM 1214 C CA . ILE A 1 163 ? -12.162 -0.687 16.587 1.00 98.12 163 ILE A CA 1
ATOM 1215 C C . ILE A 1 163 ? -12.336 0.808 16.813 1.00 98.12 163 ILE A C 1
ATOM 1217 O O . ILE A 1 163 ? -12.456 1.569 15.854 1.00 98.12 163 ILE A O 1
ATOM 1221 N N . SER A 1 164 ? -12.462 1.207 18.075 1.00 98.38 164 SER A N 1
ATOM 1222 C CA . SER A 1 164 ? -12.719 2.604 18.429 1.00 98.38 164 SER A CA 1
ATOM 1223 C C . SER A 1 164 ? -11.439 3.428 18.353 1.00 98.38 164 SER A C 1
ATOM 1225 O O . SER A 1 164 ? -10.349 2.870 18.435 1.00 98.38 164 SER A O 1
ATOM 1227 N N . LYS A 1 165 ? -11.581 4.751 18.238 1.00 98.00 165 LYS A N 1
ATOM 1228 C CA . LYS A 1 165 ? -10.471 5.702 18.114 1.00 98.00 165 LYS A CA 1
ATOM 1229 C C . LYS A 1 165 ? -9.368 5.428 19.142 1.00 98.00 165 LYS A C 1
ATOM 1231 O O . LYS A 1 165 ? -9.689 5.107 20.285 1.00 98.00 165 LYS A O 1
ATOM 1236 N N . HIS A 1 166 ? -8.097 5.585 18.764 1.00 97.88 166 HIS A N 1
ATOM 1237 C CA . HIS A 1 166 ? -6.946 5.333 19.648 1.00 97.88 166 HIS A CA 1
ATOM 1238 C C . HIS A 1 166 ? -6.896 3.909 20.204 1.00 97.88 166 HIS A C 1
ATOM 1240 O O . HIS A 1 166 ? -6.514 3.713 21.350 1.00 97.88 166 HIS A O 1
ATOM 1246 N N . ALA A 1 167 ? -7.327 2.900 19.453 1.00 98.12 167 ALA A N 1
ATOM 1247 C CA . ALA A 1 167 ? -7.147 1.509 19.855 1.00 98.12 167 ALA A CA 1
ATOM 1248 C C . ALA A 1 167 ? -5.963 0.873 19.123 1.00 98.12 167 ALA A C 1
ATOM 1250 O O . ALA A 1 167 ? -5.724 1.134 17.939 1.00 98.12 167 ALA A O 1
ATOM 1251 N N . ILE A 1 168 ? -5.257 -0.013 19.828 1.00 98.44 168 ILE A N 1
ATOM 1252 C CA . ILE A 1 168 ? -4.209 -0.850 19.248 1.00 98.44 168 ILE A CA 1
ATOM 1253 C C . ILE A 1 168 ? -4.656 -2.309 19.301 1.00 98.44 168 ILE A C 1
ATOM 1255 O O . ILE A 1 168 ? -4.955 -2.860 20.362 1.00 98.44 168 ILE A O 1
ATOM 1259 N N . VAL A 1 169 ? -4.651 -2.958 18.142 1.00 98.62 169 VAL A N 1
ATOM 1260 C CA . VAL A 1 169 ? -4.747 -4.414 18.030 1.00 98.62 169 VAL A CA 1
ATOM 1261 C C . VAL A 1 169 ? -3.326 -4.953 17.941 1.00 98.62 169 VAL A C 1
ATOM 1263 O O . VAL A 1 169 ? -2.581 -4.586 17.043 1.00 98.62 169 VAL A O 1
ATOM 1266 N N . GLY A 1 170 ? -2.922 -5.804 18.875 1.00 98.19 170 GLY A N 1
ATOM 1267 C CA . GLY A 1 170 ? -1.590 -6.396 18.901 1.00 98.19 170 GLY A CA 1
ATOM 1268 C C . GLY A 1 170 ? -1.327 -7.304 17.698 1.00 98.19 170 GLY A C 1
ATOM 1269 O O . GLY A 1 170 ? -2.248 -7.850 17.087 1.00 98.19 170 GLY A O 1
ATOM 1270 N N . SER A 1 171 ? -0.051 -7.496 17.370 1.00 98.25 171 SER A N 1
ATOM 1271 C CA . SER A 1 171 ? 0.363 -8.381 16.279 1.00 98.25 171 SER A CA 1
ATOM 1272 C C . SER A 1 171 ? -0.149 -9.811 16.480 1.00 98.25 171 SER A C 1
ATOM 1274 O O . SER A 1 171 ? -0.144 -10.339 17.593 1.00 98.25 171 SER A O 1
ATOM 1276 N N . GLY A 1 172 ? -0.615 -10.433 15.396 1.00 98.00 172 GLY A N 1
ATOM 1277 C CA . GLY A 1 172 ? -1.185 -11.782 15.395 1.00 98.00 172 GLY A CA 1
ATOM 1278 C C . GLY A 1 172 ? -2.499 -11.935 16.172 1.00 98.00 172 GLY A C 1
ATOM 1279 O O . GLY A 1 172 ? -2.972 -13.059 16.346 1.00 98.00 172 GLY A O 1
ATOM 1280 N N . ALA A 1 173 ? -3.095 -10.845 16.668 1.00 98.50 173 ALA A N 1
ATOM 1281 C CA . ALA A 1 173 ? -4.346 -10.925 17.407 1.00 98.50 173 ALA A CA 1
ATOM 1282 C C . ALA A 1 173 ? -5.520 -11.280 16.486 1.00 98.50 173 ALA A C 1
ATOM 1284 O O . ALA A 1 173 ? -5.584 -10.826 15.347 1.00 98.50 173 ALA A O 1
ATOM 1285 N N . VAL A 1 174 ? -6.480 -12.051 16.996 1.00 98.62 174 VAL A N 1
ATOM 1286 C CA . VAL A 1 174 ? -7.700 -12.416 16.262 1.00 98.62 174 VAL A CA 1
ATOM 1287 C C . VAL A 1 174 ? -8.899 -11.792 16.956 1.00 98.62 174 VAL A C 1
ATOM 1289 O O . VAL A 1 174 ? -9.356 -12.285 17.989 1.00 98.62 174 VAL A O 1
ATOM 1292 N N . VAL A 1 175 ? -9.410 -10.697 16.400 1.00 98.00 175 VAL A N 1
ATOM 1293 C CA . VAL A 1 175 ? -10.565 -9.980 16.944 1.00 98.00 175 VAL A CA 1
ATOM 1294 C C . VAL A 1 175 ? -11.846 -10.714 16.536 1.00 98.00 175 VAL A C 1
ATOM 1296 O O . VAL A 1 175 ? -12.112 -10.853 15.340 1.00 98.00 175 VAL A O 1
ATOM 1299 N N . PRO A 1 176 ? -12.649 -11.205 17.500 1.00 94.94 176 PRO A N 1
ATOM 1300 C CA . PRO A 1 176 ? -13.865 -11.952 17.197 1.00 94.94 176 PRO A CA 1
ATOM 1301 C C . PRO A 1 176 ? -14.915 -11.126 16.447 1.00 94.94 176 PRO A C 1
ATOM 1303 O O . PRO A 1 176 ? -14.945 -9.896 16.526 1.00 94.94 176 PRO A O 1
ATOM 1306 N N . ARG A 1 177 ? -15.841 -11.823 15.777 1.00 91.31 177 ARG A N 1
ATOM 1307 C CA . ARG A 1 177 ? -16.983 -11.192 15.100 1.00 91.31 177 ARG A CA 1
ATOM 1308 C C . ARG A 1 177 ? -17.761 -10.296 16.057 1.00 91.31 177 ARG A C 1
ATOM 1310 O O . ARG A 1 177 ? -18.011 -10.688 17.198 1.00 91.31 177 ARG A O 1
ATOM 1317 N N . LYS A 1 178 ? -18.188 -9.129 15.570 1.00 90.00 178 LYS A N 1
ATOM 1318 C CA . LYS A 1 178 ? -18.987 -8.141 16.320 1.00 90.00 178 LYS A CA 1
ATOM 1319 C C . LYS A 1 178 ? -18.342 -7.646 17.627 1.00 90.00 178 LYS A C 1
ATOM 1321 O O . LYS A 1 178 ? -19.014 -6.976 18.409 1.00 90.00 178 LYS A O 1
ATOM 1326 N N . ALA A 1 179 ? -17.068 -7.959 17.883 1.00 94.00 179 ALA A N 1
ATOM 1327 C CA . ALA A 1 179 ? -16.361 -7.451 19.050 1.00 94.00 179 ALA A CA 1
ATOM 1328 C C . ALA A 1 179 ? -16.178 -5.934 18.935 1.00 94.00 179 ALA A C 1
ATOM 1330 O O . ALA A 1 179 ? -15.967 -5.407 17.843 1.00 94.00 179 ALA A O 1
ATOM 1331 N N . ILE A 1 180 ? -16.247 -5.242 20.066 1.00 97.12 180 ILE A N 1
ATOM 1332 C CA . ILE A 1 180 ? -16.008 -3.804 20.146 1.00 97.12 180 ILE A CA 1
ATOM 1333 C C . ILE A 1 180 ? -14.757 -3.615 20.989 1.00 97.12 180 ILE A C 1
ATOM 1335 O O . ILE A 1 180 ? -14.749 -4.000 22.157 1.00 97.12 180 ILE A O 1
ATOM 1339 N N . ILE A 1 181 ? -13.720 -3.040 20.389 1.00 97.75 181 ILE A N 1
ATOM 1340 C CA . ILE A 1 181 ? -12.516 -2.614 21.094 1.00 97.75 181 ILE A CA 1
ATOM 1341 C C . ILE A 1 181 ? -12.706 -1.143 21.480 1.00 97.75 181 ILE A C 1
ATOM 1343 O O . ILE A 1 181 ? -12.849 -0.309 20.578 1.00 97.75 181 ILE A O 1
ATOM 1347 N N . PRO A 1 182 ? -12.767 -0.814 22.782 1.00 98.31 182 PRO A N 1
ATOM 1348 C CA . PRO A 1 182 ? -12.943 0.554 23.262 1.00 98.31 182 PRO A CA 1
ATOM 1349 C C . PRO A 1 182 ? -11.752 1.472 22.965 1.00 98.31 182 PRO A C 1
ATOM 1351 O O . PRO A 1 182 ? -10.640 1.025 22.695 1.00 98.31 182 PRO A O 1
ATOM 1354 N N . THR A 1 183 ? -11.998 2.777 23.077 1.00 98.19 183 THR A N 1
ATOM 1355 C CA . THR A 1 183 ? -10.992 3.828 22.886 1.00 98.19 183 THR A CA 1
ATOM 1356 C C . THR A 1 183 ? -9.847 3.721 23.889 1.00 98.19 183 THR A C 1
ATOM 1358 O O . THR A 1 183 ? -10.071 3.502 25.087 1.00 98.19 183 THR A O 1
ATOM 1361 N N . GLY A 1 184 ? -8.622 3.929 23.405 1.00 97.31 184 GLY A N 1
ATOM 1362 C CA . GLY A 1 184 ? -7.428 3.967 24.247 1.00 97.31 184 GLY A CA 1
ATOM 1363 C C . GLY A 1 184 ? -7.058 2.608 24.836 1.00 97.31 184 GLY A C 1
ATOM 1364 O O . GLY A 1 184 ? -6.499 2.566 25.930 1.00 97.31 184 GLY A O 1
ATOM 1365 N N . GLU A 1 185 ? -7.416 1.492 24.194 1.00 98.44 185 GLU A N 1
ATOM 1366 C CA . GLU A 1 185 ? -7.113 0.142 24.686 1.00 98.44 185 GLU A CA 1
ATOM 1367 C C . GLU A 1 185 ? -6.188 -0.641 23.754 1.00 98.44 185 GLU A C 1
ATOM 1369 O O . GLU A 1 185 ? -6.311 -0.586 22.531 1.00 98.44 185 GLU A O 1
ATOM 1374 N N . LEU A 1 186 ? -5.300 -1.430 24.364 1.00 98.38 186 LEU A N 1
ATOM 1375 C CA . LEU A 1 186 ? -4.508 -2.458 23.699 1.00 98.38 186 LEU A CA 1
ATOM 1376 C C . LEU A 1 186 ? -5.191 -3.815 23.867 1.00 98.38 186 LEU A C 1
ATOM 1378 O O . LEU A 1 186 ? -5.398 -4.283 24.992 1.00 98.38 186 LEU A O 1
ATOM 1382 N N . TRP A 1 187 ? -5.493 -4.469 22.749 1.00 98.56 187 TRP A N 1
ATOM 1383 C CA . TRP A 1 187 ? -6.063 -5.814 22.711 1.00 98.56 187 TRP A CA 1
ATOM 1384 C C . TRP A 1 187 ? -5.138 -6.769 21.968 1.00 98.56 187 TRP A C 1
ATOM 1386 O O . TRP A 1 187 ? -4.688 -6.453 20.874 1.00 98.56 187 TRP A O 1
ATOM 1396 N N . ALA A 1 188 ? -4.874 -7.955 22.516 1.00 98.12 188 ALA A N 1
ATOM 1397 C CA . ALA A 1 188 ? -3.981 -8.935 21.893 1.00 98.12 188 ALA A CA 1
ATOM 1398 C C . ALA A 1 188 ? -4.441 -10.384 22.125 1.00 98.12 188 ALA A C 1
ATOM 1400 O O . ALA A 1 188 ? -5.302 -10.645 22.967 1.00 98.12 188 ALA A O 1
ATOM 1401 N N . GLY A 1 189 ? -3.853 -11.325 21.379 1.00 97.62 189 GLY A N 1
ATOM 1402 C CA . GLY A 1 189 ? -4.111 -12.765 21.495 1.00 97.62 189 GLY A CA 1
ATOM 1403 C C . GLY A 1 189 ? -5.167 -13.308 20.526 1.00 97.62 189 GLY A C 1
ATOM 1404 O O . GLY A 1 189 ? -5.776 -12.571 19.752 1.00 97.62 189 GLY A O 1
ATOM 1405 N N . SER A 1 190 ? -5.380 -14.625 20.564 1.00 96.81 190 SER A N 1
ATOM 1406 C CA . SER A 1 190 ? -6.377 -15.335 19.756 1.00 96.81 190 SER A CA 1
ATOM 1407 C C . SER A 1 190 ? -7.200 -16.264 20.660 1.00 96.81 190 SER A C 1
ATOM 1409 O O . SER A 1 190 ? -6.683 -17.296 21.091 1.00 96.81 190 SER A O 1
ATOM 1411 N N . PRO A 1 191 ? -8.453 -15.909 21.001 1.00 96.25 191 PRO A N 1
ATOM 1412 C CA . PRO A 1 191 ? -9.153 -14.673 20.634 1.00 96.25 191 PRO A CA 1
ATOM 1413 C C . PRO A 1 191 ? -8.569 -13.436 21.333 1.00 96.25 191 PRO A C 1
ATOM 1415 O O . PRO A 1 191 ? -8.053 -13.533 22.445 1.00 96.25 191 PRO A O 1
ATOM 1418 N N . ALA A 1 192 ? -8.703 -12.267 20.709 1.00 98.06 192 ALA A N 1
ATOM 1419 C CA . ALA A 1 192 ? -8.211 -11.012 21.262 1.00 98.06 192 ALA A CA 1
ATOM 1420 C C . ALA A 1 192 ? -8.919 -10.672 22.582 1.00 98.06 192 ALA A C 1
ATOM 1422 O O . ALA A 1 192 ? -10.144 -10.825 22.722 1.00 98.06 192 ALA A O 1
ATOM 1423 N N . ARG A 1 193 ? -8.136 -10.208 23.555 1.00 98.06 193 ARG A N 1
ATOM 1424 C CA . ARG A 1 193 ? -8.593 -9.772 24.876 1.00 98.06 193 ARG A CA 1
ATOM 1425 C C . ARG A 1 193 ? -7.925 -8.461 25.251 1.00 98.06 193 ARG A C 1
ATOM 1427 O O . ARG A 1 193 ? -6.809 -8.188 24.811 1.00 98.06 193 ARG A O 1
ATOM 1434 N N . PHE A 1 194 ? -8.613 -7.686 26.082 1.00 98.44 194 PHE A N 1
ATOM 1435 C CA . PHE A 1 194 ? -8.047 -6.505 26.716 1.00 98.44 194 PHE A CA 1
ATOM 1436 C C . PHE A 1 194 ? -6.764 -6.876 27.464 1.00 98.44 194 PHE A C 1
ATOM 1438 O O . PHE A 1 194 ? -6.760 -7.804 28.275 1.00 98.44 194 PHE A O 1
ATOM 1445 N N . VAL A 1 195 ? -5.689 -6.146 27.181 1.00 98.19 195 VAL A N 1
ATOM 1446 C CA . VAL A 1 195 ? -4.406 -6.280 27.876 1.00 98.19 195 VAL A CA 1
ATOM 1447 C C . VAL A 1 195 ? -4.261 -5.148 28.882 1.00 98.19 195 VAL A C 1
ATOM 1449 O O . VAL A 1 195 ? -4.033 -5.390 30.064 1.00 98.19 195 VAL A O 1
ATOM 1452 N N . ARG A 1 196 ? -4.386 -3.907 28.400 1.00 98.19 196 ARG A N 1
ATOM 1453 C CA . ARG A 1 196 ? -4.260 -2.685 29.198 1.00 98.19 196 ARG A CA 1
ATOM 1454 C C . ARG A 1 196 ? -4.769 -1.466 28.431 1.00 98.19 196 ARG A C 1
ATOM 1456 O O . ARG A 1 196 ? -5.013 -1.528 27.226 1.00 98.19 196 ARG A O 1
ATOM 1463 N N . LYS A 1 197 ? -4.881 -0.342 29.136 1.00 98.19 197 LYS A N 1
ATOM 1464 C CA . LYS A 1 197 ? -5.034 0.980 28.519 1.00 98.19 197 LYS A CA 1
ATOM 1465 C C . LYS A 1 197 ? -3.723 1.406 27.849 1.00 98.19 197 LYS A C 1
ATOM 1467 O O . LYS A 1 197 ? -2.640 0.981 28.272 1.00 98.19 197 LYS A O 1
ATOM 1472 N N . LEU A 1 198 ? -3.845 2.200 26.794 1.00 97.12 198 LEU A N 1
ATOM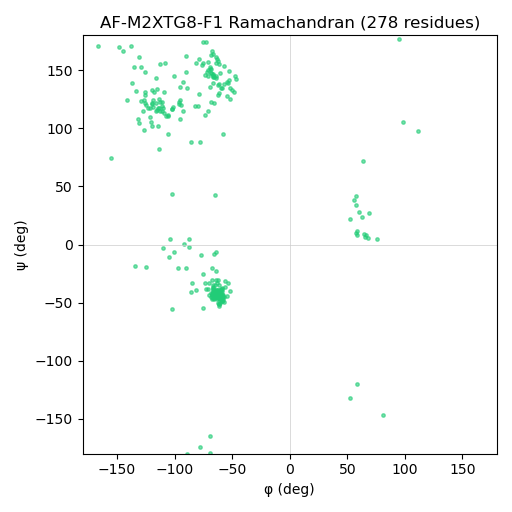 1473 C CA . LEU A 1 198 ? -2.709 2.804 26.113 1.00 97.12 198 LEU A CA 1
ATOM 1474 C C . LEU A 1 198 ? -2.086 3.898 26.964 1.00 97.12 198 LEU A C 1
ATOM 1476 O O . LEU A 1 198 ? -2.770 4.576 27.733 1.00 97.12 198 LEU A O 1
ATOM 1480 N N . LEU A 1 199 ? -0.781 4.043 26.799 1.00 96.69 199 LEU A N 1
ATOM 1481 C CA . LEU A 1 199 ? -0.030 5.181 27.294 1.00 96.69 199 LEU A CA 1
ATOM 1482 C C . LEU A 1 199 ? -0.178 6.352 26.312 1.00 96.69 199 LEU A C 1
ATOM 1484 O O . LEU A 1 199 ? -0.450 6.144 25.128 1.00 96.69 199 LEU A O 1
ATOM 1488 N N . THR A 1 200 ? 0.013 7.580 26.788 1.00 95.06 200 THR A N 1
ATOM 1489 C CA . THR A 1 200 ? -0.066 8.780 25.937 1.00 95.06 200 THR A CA 1
ATOM 1490 C C . THR A 1 200 ? 0.955 8.715 24.803 1.00 95.06 200 THR A C 1
ATOM 1492 O O . THR A 1 200 ? 0.620 8.986 23.655 1.00 95.06 200 THR A O 1
ATOM 1495 N N . GLU A 1 201 ? 2.163 8.236 25.099 1.00 96.56 201 GLU A N 1
ATOM 1496 C CA . GLU A 1 201 ? 3.249 8.099 24.129 1.00 96.56 201 GLU A CA 1
ATOM 1497 C C . GLU A 1 201 ? 2.903 7.094 23.020 1.00 96.56 201 GLU A C 1
ATOM 1499 O O . GLU A 1 201 ? 3.346 7.238 21.884 1.00 96.56 201 GLU A O 1
ATOM 1504 N N . GLU A 1 202 ? 2.091 6.075 23.324 1.00 96.06 202 GLU A N 1
ATOM 1505 C CA . GLU A 1 202 ? 1.621 5.112 22.322 1.00 96.06 202 GLU A CA 1
ATOM 1506 C C . GLU A 1 202 ? 0.558 5.715 21.407 1.00 96.06 202 GLU A C 1
ATOM 1508 O O . GLU A 1 202 ? 0.505 5.363 20.233 1.00 96.06 202 GLU A O 1
ATOM 1513 N N . ILE A 1 203 ? -0.274 6.624 21.921 1.00 95.25 203 ILE A N 1
ATOM 1514 C CA . ILE A 1 203 ? -1.251 7.361 21.112 1.00 95.25 203 ILE A CA 1
ATOM 1515 C C . ILE A 1 203 ? -0.521 8.312 20.158 1.00 95.25 203 ILE A C 1
ATOM 1517 O O . ILE A 1 203 ? -0.822 8.328 18.964 1.00 95.25 203 ILE A O 1
ATOM 1521 N N . ASP A 1 204 ? 0.484 9.035 20.655 1.00 96.31 204 ASP A N 1
ATOM 1522 C CA . ASP A 1 204 ? 1.322 9.914 19.834 1.00 96.31 204 ASP A CA 1
ATOM 1523 C C . ASP A 1 204 ? 2.091 9.117 18.766 1.00 96.31 204 ASP A C 1
ATOM 1525 O O . ASP A 1 204 ? 2.163 9.526 17.605 1.00 96.31 204 ASP A O 1
ATOM 1529 N N . ALA A 1 205 ? 2.585 7.923 19.113 1.00 96.12 205 ALA A N 1
ATOM 1530 C CA . ALA A 1 205 ? 3.264 7.037 18.170 1.00 96.12 205 ALA A CA 1
ATOM 1531 C C . ALA A 1 205 ? 2.361 6.563 17.015 1.00 96.12 205 ALA A C 1
ATOM 1533 O O . ALA A 1 205 ? 2.862 6.345 15.911 1.00 96.12 205 ALA A O 1
ATOM 1534 N N . ILE A 1 206 ? 1.043 6.423 17.223 1.00 95.94 206 ILE A N 1
ATOM 1535 C CA . ILE A 1 206 ? 0.103 6.098 16.133 1.00 95.94 206 ILE A CA 1
ATOM 1536 C C . ILE A 1 206 ? 0.081 7.230 15.100 1.00 95.94 206 ILE A C 1
ATOM 1538 O O . ILE A 1 206 ? 0.153 6.970 13.897 1.00 95.94 206 ILE A O 1
ATOM 1542 N N . LEU A 1 207 ? 0.007 8.480 15.566 1.00 96.50 207 LEU A N 1
ATOM 1543 C CA . LEU A 1 207 ? -0.016 9.658 14.698 1.00 96.50 207 LEU A CA 1
ATOM 1544 C C . LEU A 1 207 ? 1.304 9.815 13.944 1.00 96.50 207 LEU A C 1
ATOM 1546 O O . LEU A 1 207 ? 1.285 9.979 12.724 1.00 96.50 207 LEU A O 1
ATOM 1550 N N . GLN A 1 208 ? 2.430 9.682 14.652 1.00 97.31 208 GLN A N 1
ATOM 1551 C CA . GLN A 1 208 ? 3.756 9.744 14.042 1.00 97.31 208 GLN A CA 1
ATOM 1552 C C . GLN A 1 208 ? 3.927 8.654 12.980 1.00 97.31 208 GLN A C 1
ATOM 1554 O O . GLN A 1 208 ? 4.366 8.934 11.871 1.00 97.31 208 GLN A O 1
ATOM 1559 N N . SER A 1 209 ? 3.497 7.422 13.271 1.00 97.12 209 SER A N 1
ATOM 1560 C CA . SER A 1 209 ? 3.554 6.324 12.304 1.00 97.12 209 SER A CA 1
ATOM 1561 C C . SER A 1 209 ? 2.762 6.633 11.029 1.00 97.12 209 SER A C 1
ATOM 1563 O O . SER A 1 209 ? 3.243 6.349 9.932 1.00 97.12 209 SER A O 1
ATOM 1565 N N . ALA A 1 210 ? 1.568 7.220 11.143 1.00 97.19 210 ALA A N 1
ATOM 1566 C CA . ALA A 1 210 ? 0.768 7.600 9.980 1.00 97.19 210 ALA A CA 1
ATOM 1567 C C . ALA A 1 210 ? 1.458 8.680 9.122 1.00 97.19 210 ALA A C 1
ATOM 1569 O O . ALA A 1 210 ? 1.432 8.604 7.889 1.00 97.19 210 ALA A O 1
ATOM 1570 N N . GLU A 1 211 ? 2.107 9.657 9.758 1.00 97.56 211 GLU A N 1
ATOM 1571 C CA . GLU A 1 211 ? 2.886 10.695 9.075 1.00 97.56 211 GLU A CA 1
ATOM 1572 C C . GLU A 1 211 ? 4.135 10.119 8.391 1.00 97.56 211 GLU A C 1
ATOM 1574 O O . GLU A 1 211 ? 4.360 10.362 7.203 1.00 97.56 211 GLU A O 1
ATOM 1579 N N . ASP A 1 212 ? 4.897 9.277 9.091 1.00 98.06 212 ASP A N 1
ATOM 1580 C CA . ASP A 1 212 ? 6.093 8.619 8.559 1.00 98.06 212 ASP A CA 1
ATOM 1581 C C . ASP A 1 212 ? 5.763 7.803 7.303 1.00 98.06 212 ASP A C 1
ATOM 1583 O O . ASP A 1 212 ? 6.442 7.909 6.278 1.00 98.06 212 ASP A O 1
ATOM 1587 N N . TYR A 1 213 ? 4.670 7.033 7.345 1.00 98.12 213 TYR A N 1
ATOM 1588 C CA . TYR A 1 213 ? 4.201 6.263 6.195 1.00 98.12 213 TYR A CA 1
ATOM 1589 C C . TYR A 1 213 ? 3.694 7.144 5.053 1.00 98.12 213 TYR A C 1
ATOM 1591 O O . TYR A 1 213 ? 3.838 6.759 3.893 1.00 98.12 213 TYR A O 1
ATOM 1599 N N . THR A 1 214 ? 3.142 8.321 5.344 1.00 97.75 214 THR A N 1
ATOM 1600 C CA . THR A 1 214 ? 2.743 9.291 4.315 1.00 97.75 214 THR A CA 1
ATOM 1601 C C . THR A 1 214 ? 3.969 9.842 3.580 1.00 97.75 214 THR A C 1
ATOM 1603 O O . THR A 1 214 ? 4.011 9.842 2.347 1.00 97.75 214 THR A O 1
ATOM 1606 N N . ASN A 1 215 ? 5.012 10.223 4.320 1.00 97.75 215 ASN A N 1
ATOM 1607 C CA . ASN A 1 215 ? 6.274 10.704 3.751 1.00 97.75 215 ASN A CA 1
ATOM 1608 C C . ASN A 1 215 ? 6.985 9.611 2.941 1.00 97.75 215 ASN A C 1
ATOM 1610 O O . ASN A 1 215 ? 7.442 9.844 1.818 1.00 97.75 215 ASN A O 1
ATOM 1614 N N . LEU A 1 216 ? 7.027 8.388 3.477 1.00 98.12 216 LEU A N 1
ATOM 1615 C CA . LEU A 1 216 ? 7.626 7.250 2.788 1.00 98.12 216 LEU A CA 1
ATOM 1616 C C . LEU A 1 216 ? 6.833 6.884 1.524 1.00 98.12 216 LEU A C 1
ATOM 1618 O O . LEU A 1 216 ? 7.425 6.631 0.476 1.00 98.12 216 LEU A O 1
ATOM 1622 N N . ALA A 1 217 ? 5.499 6.923 1.579 1.00 98.12 217 ALA A N 1
ATOM 1623 C CA . ALA A 1 217 ? 4.643 6.698 0.418 1.00 98.12 217 ALA A CA 1
ATOM 1624 C C . ALA A 1 217 ? 4.923 7.701 -0.711 1.00 98.12 217 ALA A C 1
ATOM 1626 O O . ALA A 1 217 ? 4.971 7.297 -1.874 1.00 98.12 217 ALA A O 1
ATOM 1627 N N . ALA A 1 218 ? 5.169 8.976 -0.393 1.00 97.31 218 ALA A N 1
ATOM 1628 C CA . ALA A 1 218 ? 5.537 9.983 -1.387 1.00 97.31 218 ALA A CA 1
ATOM 1629 C C . ALA A 1 218 ? 6.874 9.651 -2.077 1.00 97.31 218 ALA A C 1
ATOM 1631 O O . ALA A 1 218 ? 6.957 9.678 -3.307 1.00 97.31 218 ALA A O 1
ATOM 1632 N N . ALA A 1 219 ? 7.898 9.255 -1.313 1.00 97.31 219 ALA A N 1
ATOM 1633 C CA . ALA A 1 219 ? 9.187 8.838 -1.870 1.00 97.31 219 ALA A CA 1
ATOM 1634 C C . ALA A 1 219 ? 9.051 7.601 -2.780 1.00 97.31 219 ALA A C 1
ATOM 1636 O O . ALA A 1 219 ? 9.579 7.569 -3.895 1.00 97.31 219 ALA A O 1
ATOM 1637 N N . HIS A 1 220 ? 8.278 6.604 -2.343 1.00 98.25 220 HIS A N 1
ATOM 1638 C CA . HIS A 1 220 ? 8.002 5.410 -3.139 1.00 98.25 220 HIS A CA 1
ATOM 1639 C C . HIS A 1 220 ? 7.167 5.710 -4.390 1.00 98.25 220 HIS A C 1
ATOM 1641 O O . HIS A 1 220 ? 7.387 5.083 -5.427 1.00 98.25 220 HIS A O 1
ATOM 1647 N N . ALA A 1 221 ? 6.234 6.663 -4.331 1.00 96.69 221 ALA A N 1
ATOM 1648 C CA . ALA A 1 221 ? 5.449 7.088 -5.486 1.00 96.69 221 ALA A CA 1
ATOM 1649 C C . ALA A 1 221 ? 6.338 7.701 -6.576 1.00 96.69 221 ALA A C 1
ATOM 1651 O O . ALA A 1 221 ? 6.170 7.371 -7.753 1.00 96.69 221 ALA A O 1
ATOM 1652 N N . VAL A 1 222 ? 7.317 8.527 -6.190 1.00 96.38 222 VAL A N 1
ATOM 1653 C CA . VAL A 1 222 ? 8.317 9.074 -7.119 1.00 96.38 222 VAL A CA 1
ATOM 1654 C C . VAL A 1 222 ? 9.125 7.941 -7.746 1.00 96.38 222 VAL A C 1
ATOM 1656 O O . VAL A 1 222 ? 9.158 7.827 -8.966 1.00 96.38 222 VAL A O 1
ATOM 1659 N N . GLU A 1 223 ? 9.704 7.044 -6.945 1.00 95.88 223 GLU A N 1
ATOM 1660 C CA . GLU A 1 223 ? 10.535 5.957 -7.483 1.00 95.88 223 GLU A CA 1
ATOM 1661 C C . GLU A 1 223 ? 9.741 5.008 -8.397 1.00 95.88 223 GLU A C 1
ATOM 1663 O O . GLU A 1 223 ? 10.208 4.630 -9.469 1.00 95.88 223 GLU A O 1
ATOM 1668 N N . CYS A 1 224 ? 8.510 4.654 -8.017 1.00 95.06 224 CYS A N 1
ATOM 1669 C CA . CYS A 1 224 ? 7.668 3.724 -8.774 1.00 95.06 224 CYS A CA 1
ATOM 1670 C C . CYS A 1 224 ? 7.021 4.337 -10.027 1.00 95.06 224 CYS A C 1
ATOM 1672 O O . CYS A 1 224 ? 6.381 3.600 -10.783 1.00 95.06 224 CYS A O 1
ATOM 1674 N N . SER A 1 225 ? 7.116 5.656 -10.223 1.00 94.38 225 SER A N 1
ATOM 1675 C CA . SER A 1 225 ? 6.578 6.351 -11.402 1.00 94.38 225 SER A CA 1
ATOM 1676 C C . SER A 1 225 ? 7.636 6.671 -12.458 1.00 94.38 225 SER A C 1
ATOM 1678 O O . SER A 1 225 ? 7.270 7.079 -13.560 1.00 94.38 225 SER A O 1
ATOM 1680 N N . LYS A 1 226 ? 8.919 6.423 -12.162 1.00 94.12 226 LYS A N 1
ATOM 1681 C CA . LYS A 1 226 ? 10.021 6.628 -13.105 1.00 94.12 226 LYS A CA 1
ATOM 1682 C C . LYS A 1 226 ? 9.842 5.797 -14.372 1.00 94.12 226 LYS A C 1
ATOM 1684 O O . LYS A 1 226 ? 9.542 4.601 -14.341 1.00 94.12 226 LYS A O 1
ATOM 1689 N N . SER A 1 227 ? 10.079 6.444 -15.501 1.00 93.94 227 SER A N 1
ATOM 1690 C CA . SER A 1 227 ? 10.213 5.809 -16.804 1.00 93.94 227 SER A CA 1
ATOM 1691 C C . SER A 1 227 ? 11.487 4.961 -16.880 1.00 93.94 227 SER A C 1
ATOM 1693 O O . SER A 1 227 ? 12.429 5.136 -16.107 1.00 93.94 227 SER A O 1
ATOM 1695 N N . LEU A 1 228 ? 11.554 4.058 -17.864 1.00 89.44 228 LEU A N 1
ATOM 1696 C CA . LEU A 1 228 ? 12.758 3.254 -18.101 1.00 89.44 228 LEU A CA 1
ATOM 1697 C C . LEU A 1 228 ? 14.003 4.131 -18.330 1.00 89.44 228 LEU A C 1
ATOM 1699 O O . LEU A 1 228 ? 15.084 3.790 -17.868 1.00 89.44 228 LEU A O 1
ATOM 1703 N N . GLU A 1 229 ? 13.852 5.270 -19.006 1.00 89.94 229 GLU A N 1
ATOM 1704 C CA . GLU A 1 229 ? 14.954 6.201 -19.289 1.00 89.94 229 GLU A CA 1
ATOM 1705 C C . GLU A 1 229 ? 15.503 6.862 -18.025 1.00 89.94 229 GLU A C 1
ATOM 1707 O O . GLU A 1 229 ? 16.719 6.983 -17.870 1.00 89.94 229 GLU A O 1
ATOM 1712 N N . GLU A 1 230 ? 14.620 7.261 -17.110 1.00 91.56 230 GLU A N 1
ATOM 1713 C CA . GLU A 1 230 ? 15.007 7.809 -15.808 1.00 91.56 230 GLU A CA 1
ATOM 1714 C C . GLU A 1 230 ? 15.690 6.739 -14.954 1.00 91.56 230 GLU A C 1
ATOM 1716 O O . GLU A 1 230 ? 16.734 7.004 -14.367 1.00 91.56 230 GLU A O 1
ATOM 1721 N N . ILE A 1 231 ? 15.172 5.507 -14.962 1.00 92.19 231 ILE A N 1
ATOM 1722 C CA . ILE A 1 231 ? 15.779 4.377 -14.246 1.00 92.19 231 ILE A CA 1
ATOM 1723 C C . ILE A 1 231 ? 17.192 4.082 -14.768 1.00 92.19 231 ILE A C 1
ATOM 1725 O O . ILE A 1 231 ? 18.112 3.891 -13.973 1.00 92.19 231 ILE A O 1
ATOM 1729 N N . GLU A 1 232 ? 17.388 4.027 -16.087 1.00 91.19 232 GLU A N 1
ATOM 1730 C CA . GLU A 1 232 ? 18.716 3.799 -16.671 1.00 91.19 232 GLU A CA 1
ATOM 1731 C C . GLU A 1 232 ? 19.667 4.971 -16.398 1.00 91.19 232 GLU A C 1
ATOM 1733 O O . GLU A 1 232 ? 20.828 4.747 -16.053 1.00 91.19 232 GLU A O 1
ATOM 1738 N N . SER A 1 233 ? 19.169 6.209 -16.444 1.00 89.62 233 SER A N 1
ATOM 1739 C CA . SER A 1 233 ? 19.941 7.396 -16.053 1.00 89.62 233 SER A CA 1
ATOM 1740 C C . SER A 1 233 ? 20.410 7.299 -14.596 1.00 89.62 233 SER A C 1
ATOM 1742 O O . SER A 1 233 ? 21.593 7.473 -14.310 1.00 89.62 233 SER A O 1
ATOM 1744 N N . ASP A 1 234 ? 19.518 6.940 -13.672 1.00 91.38 234 ASP A N 1
ATOM 1745 C CA . ASP A 1 234 ? 19.856 6.770 -12.258 1.00 91.38 234 ASP A CA 1
ATOM 1746 C C . ASP A 1 234 ? 20.887 5.660 -12.039 1.00 91.38 234 ASP A C 1
ATOM 1748 O O . ASP A 1 234 ? 21.793 5.806 -11.214 1.00 91.38 234 ASP A O 1
ATOM 1752 N N . LYS A 1 235 ? 20.783 4.548 -12.779 1.00 91.06 235 LYS A N 1
ATOM 1753 C CA . LYS A 1 235 ? 21.768 3.458 -12.726 1.00 91.06 235 LYS A CA 1
ATOM 1754 C C . LYS A 1 235 ? 23.145 3.921 -13.189 1.00 91.06 235 LYS A C 1
ATOM 1756 O O . LYS A 1 235 ? 24.123 3.641 -12.497 1.00 91.06 235 LYS A O 1
ATOM 1761 N N . ILE A 1 236 ? 23.222 4.629 -14.319 1.00 89.44 236 ILE A N 1
ATOM 1762 C CA . ILE A 1 236 ? 24.476 5.188 -14.843 1.00 89.44 236 ILE A CA 1
ATOM 1763 C C . ILE A 1 236 ? 25.084 6.139 -13.812 1.00 89.44 236 ILE A C 1
ATOM 1765 O O . ILE A 1 236 ? 26.244 5.979 -13.443 1.00 89.44 236 ILE A O 1
ATOM 1769 N N . ALA A 1 237 ? 24.285 7.061 -13.271 1.00 89.19 237 ALA A N 1
ATOM 1770 C CA . ALA A 1 237 ? 24.744 8.024 -12.278 1.00 89.19 237 ALA A CA 1
ATOM 1771 C C . ALA A 1 237 ? 25.266 7.345 -11.000 1.00 89.19 237 ALA A C 1
ATOM 1773 O O . ALA A 1 237 ? 26.331 7.700 -10.501 1.00 89.19 237 ALA A O 1
ATOM 1774 N N . ARG A 1 238 ? 24.550 6.342 -10.471 1.00 89.06 238 ARG A N 1
ATOM 1775 C CA . ARG A 1 238 ? 24.997 5.564 -9.299 1.00 89.06 238 ARG A CA 1
ATOM 1776 C C . ARG A 1 238 ? 26.300 4.820 -9.581 1.00 89.06 238 ARG A C 1
ATOM 1778 O O . ARG A 1 238 ? 27.192 4.839 -8.738 1.00 89.06 238 ARG A O 1
ATOM 1785 N N . LYS A 1 239 ? 26.414 4.200 -10.759 1.00 87.94 239 LYS A N 1
ATOM 1786 C CA . LYS A 1 239 ? 27.619 3.481 -11.179 1.00 87.94 239 LYS A CA 1
ATOM 1787 C C . LYS A 1 239 ? 28.822 4.424 -11.261 1.00 87.94 239 LYS A C 1
ATOM 1789 O O . LYS A 1 239 ? 29.827 4.152 -10.614 1.00 87.94 239 LYS A O 1
ATOM 1794 N N . LEU A 1 240 ? 28.685 5.554 -11.953 1.00 86.19 240 LEU A N 1
ATOM 1795 C CA . LEU A 1 240 ? 29.742 6.563 -12.067 1.00 86.19 240 LEU A CA 1
ATOM 1796 C C . LEU A 1 240 ? 30.181 7.076 -10.693 1.00 86.19 240 LEU A C 1
ATOM 1798 O O . LEU A 1 240 ? 31.370 7.073 -10.397 1.00 86.19 240 LEU A O 1
ATOM 1802 N N . ARG A 1 241 ? 29.232 7.428 -9.81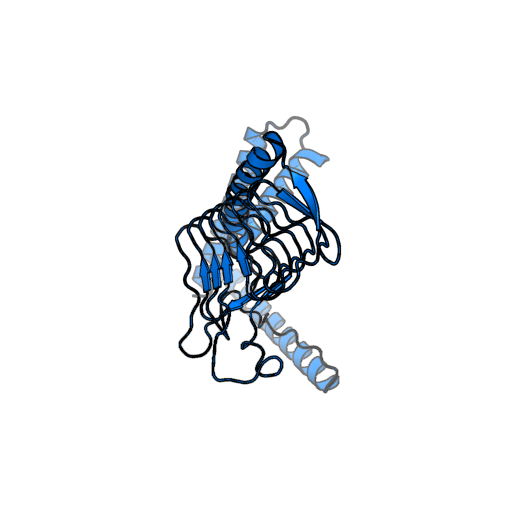3 1.00 84.56 241 ARG A N 1
ATOM 1803 C CA . ARG A 1 241 ? 29.551 7.839 -8.435 1.00 84.56 241 ARG A CA 1
ATOM 1804 C C . ARG A 1 241 ? 30.321 6.753 -7.681 1.00 84.56 241 ARG A C 1
ATOM 1806 O O . ARG A 1 241 ? 31.301 7.066 -7.015 1.00 84.56 241 ARG A O 1
ATOM 1813 N N . SER A 1 242 ? 29.922 5.485 -7.799 1.00 83.94 242 SER A N 1
ATOM 1814 C CA . SER A 1 242 ? 30.644 4.379 -7.154 1.00 83.94 242 SER A CA 1
ATOM 1815 C C . SER A 1 242 ? 32.059 4.177 -7.710 1.00 83.94 242 SER A C 1
ATOM 1817 O O . SER A 1 242 ? 32.986 3.981 -6.938 1.00 83.94 242 SER A O 1
ATOM 1819 N N . GLU A 1 243 ? 32.257 4.287 -9.025 1.00 81.88 243 GLU A N 1
ATOM 1820 C CA . GLU A 1 243 ? 33.573 4.113 -9.662 1.00 81.88 243 GLU A CA 1
ATOM 1821 C C . GLU A 1 243 ? 34.527 5.275 -9.345 1.00 81.88 243 GLU A C 1
ATOM 1823 O O . GLU A 1 243 ? 35.718 5.060 -9.097 1.00 81.88 243 GLU A O 1
ATOM 1828 N N . LEU A 1 244 ? 33.993 6.500 -9.298 1.00 76.00 244 LEU A N 1
ATOM 1829 C CA . LEU A 1 244 ? 34.741 7.716 -8.970 1.00 76.00 244 LEU A CA 1
ATOM 1830 C C . LEU A 1 244 ? 35.157 7.756 -7.491 1.00 76.00 244 LEU A C 1
ATOM 1832 O O . LEU A 1 244 ? 36.244 8.239 -7.183 1.00 76.00 244 LEU A O 1
ATOM 1836 N N . THR A 1 245 ? 34.337 7.196 -6.595 1.00 70.94 245 THR A N 1
ATOM 1837 C CA . THR A 1 245 ? 34.628 7.116 -5.151 1.00 70.94 245 THR A CA 1
ATOM 1838 C C . THR A 1 245 ? 35.491 5.915 -4.751 1.00 70.94 245 THR A C 1
ATOM 1840 O O . THR A 1 245 ? 36.269 6.035 -3.807 1.00 70.94 245 THR A O 1
ATOM 1843 N N . ALA A 1 246 ? 35.375 4.767 -5.430 1.00 61.34 246 ALA A N 1
ATOM 1844 C CA . ALA A 1 246 ? 36.016 3.524 -4.993 1.00 61.34 246 ALA A CA 1
ATOM 1845 C C . ALA A 1 246 ? 37.467 3.354 -5.474 1.00 61.34 246 ALA A C 1
ATOM 1847 O O . ALA A 1 246 ? 38.295 2.908 -4.685 1.00 61.34 246 ALA A O 1
ATOM 1848 N N . ASP A 1 247 ? 37.790 3.717 -6.726 1.00 55.09 247 ASP A N 1
ATOM 1849 C CA . ASP A 1 247 ? 39.031 3.222 -7.354 1.00 55.09 247 ASP A CA 1
ATOM 1850 C C . ASP A 1 247 ? 39.886 4.271 -8.099 1.00 55.09 247 ASP A C 1
ATOM 1852 O O . ASP A 1 247 ? 41.066 4.009 -8.332 1.00 55.09 247 ASP A O 1
ATOM 1856 N N . HIS A 1 248 ? 39.361 5.449 -8.479 1.00 56.97 248 HIS A N 1
ATOM 1857 C CA . HIS A 1 248 ? 40.049 6.303 -9.475 1.00 56.97 248 HIS A CA 1
ATOM 1858 C C . HIS A 1 248 ? 40.366 7.753 -9.066 1.00 56.97 248 HIS A C 1
ATOM 1860 O O . HIS A 1 248 ? 41.250 8.348 -9.685 1.00 56.97 248 HIS A O 1
ATOM 1866 N N . ALA A 1 249 ? 39.726 8.338 -8.044 1.00 58.00 249 ALA A N 1
ATOM 1867 C CA . ALA A 1 249 ? 40.026 9.718 -7.634 1.00 58.00 249 ALA A CA 1
ATOM 1868 C C . ALA A 1 249 ? 39.688 10.017 -6.154 1.00 58.00 249 ALA A C 1
ATOM 1870 O O . ALA A 1 249 ? 38.748 10.758 -5.877 1.00 58.00 249 ALA A O 1
ATOM 1871 N N . PRO A 1 250 ? 40.478 9.530 -5.176 1.00 60.50 250 PRO A N 1
ATOM 1872 C CA . PRO A 1 250 ? 40.234 9.786 -3.748 1.00 60.50 250 PRO A CA 1
ATOM 1873 C C . PRO A 1 250 ? 40.347 11.270 -3.339 1.00 60.50 250 PRO A C 1
ATOM 1875 O O . PRO A 1 250 ? 40.075 11.613 -2.193 1.00 60.50 250 PRO A O 1
ATOM 1878 N N . THR A 1 251 ? 40.776 12.147 -4.254 1.00 64.50 251 THR A N 1
ATOM 1879 C CA . THR A 1 251 ? 40.914 13.597 -4.056 1.00 64.50 251 THR A CA 1
ATOM 1880 C C . THR A 1 251 ? 39.892 14.426 -4.837 1.00 64.50 251 THR A C 1
ATOM 1882 O O . THR A 1 251 ? 39.942 15.649 -4.732 1.00 64.50 251 THR A O 1
ATOM 1885 N N . ALA A 1 252 ? 39.025 13.803 -5.646 1.00 67.12 252 ALA A N 1
ATOM 1886 C CA . ALA A 1 252 ? 37.992 14.533 -6.376 1.00 67.12 252 ALA A CA 1
ATOM 1887 C C . ALA A 1 252 ? 36.939 15.064 -5.402 1.00 67.12 252 ALA A C 1
ATOM 1889 O O . ALA A 1 252 ? 36.496 14.362 -4.492 1.00 67.12 252 ALA A O 1
ATOM 1890 N N . THR A 1 253 ? 36.553 16.317 -5.596 1.00 79.25 253 THR A N 1
ATOM 1891 C CA . THR A 1 253 ? 35.484 16.949 -4.822 1.00 79.25 253 THR A CA 1
ATOM 1892 C C . THR A 1 253 ? 34.113 16.459 -5.294 1.00 79.25 253 THR A C 1
ATOM 1894 O O . THR A 1 253 ? 33.945 16.072 -6.452 1.00 79.25 253 THR A O 1
ATOM 1897 N N . ASP A 1 254 ? 33.102 16.510 -4.420 1.00 79.31 254 ASP A N 1
ATOM 1898 C CA . ASP A 1 254 ? 31.723 16.131 -4.775 1.00 79.31 254 ASP A CA 1
ATOM 1899 C C . ASP A 1 254 ? 31.191 16.931 -5.983 1.00 79.31 254 ASP A C 1
ATOM 1901 O O . ASP A 1 254 ? 30.420 16.409 -6.789 1.00 79.31 254 ASP A O 1
ATOM 1905 N N . GLU A 1 255 ? 31.644 18.178 -6.154 1.00 82.81 255 GLU A N 1
ATOM 1906 C CA . GLU A 1 255 ? 31.291 19.035 -7.292 1.00 82.81 255 GLU A CA 1
ATOM 1907 C C . GLU A 1 255 ? 31.878 18.529 -8.620 1.00 82.81 255 GLU A C 1
ATOM 1909 O O . GLU A 1 255 ? 31.185 18.520 -9.639 1.00 82.81 255 GLU A O 1
ATOM 1914 N N . GLU A 1 256 ? 33.132 18.067 -8.621 1.00 82.38 256 GLU A N 1
ATOM 1915 C CA . GLU A 1 256 ? 33.782 17.492 -9.807 1.00 82.38 256 GLU A CA 1
ATOM 1916 C C . GLU A 1 256 ? 33.126 16.169 -10.215 1.00 82.38 256 GLU A C 1
ATOM 1918 O O . GLU A 1 256 ? 32.886 15.929 -11.401 1.00 82.38 256 GLU A O 1
ATOM 1923 N N . ILE A 1 257 ? 32.777 15.333 -9.232 1.00 80.44 257 ILE A N 1
ATOM 1924 C CA . ILE A 1 257 ? 32.049 14.080 -9.461 1.00 80.44 257 ILE A CA 1
ATOM 1925 C C . ILE A 1 257 ? 30.683 14.377 -10.087 1.00 80.44 257 ILE A C 1
ATOM 1927 O O . ILE A 1 257 ? 30.304 13.738 -11.072 1.00 80.44 257 ILE A O 1
ATOM 1931 N N . GLU A 1 258 ? 29.948 15.358 -9.561 1.00 84.88 258 GLU A N 1
ATOM 1932 C CA . GLU A 1 258 ? 28.632 15.708 -10.093 1.00 84.88 258 GLU A CA 1
ATOM 1933 C C . GLU A 1 258 ? 28.724 16.298 -11.508 1.00 84.88 258 GLU A C 1
ATOM 1935 O O . GLU A 1 258 ? 27.902 15.958 -12.358 1.00 84.88 258 GLU A O 1
ATOM 1940 N N . ALA A 1 259 ? 29.749 17.100 -11.815 1.00 86.75 259 ALA A N 1
ATOM 1941 C CA . ALA A 1 259 ? 29.970 17.621 -13.165 1.00 86.75 259 ALA A CA 1
ATOM 1942 C C . ALA A 1 259 ? 30.175 16.498 -14.199 1.00 86.75 259 ALA A C 1
ATOM 1944 O O . ALA A 1 259 ? 29.527 16.505 -15.249 1.00 86.75 259 ALA A O 1
ATOM 1945 N N . ILE A 1 260 ? 31.008 15.500 -13.875 1.00 84.56 260 ILE A N 1
ATOM 1946 C CA . ILE A 1 260 ? 31.254 14.328 -14.734 1.00 84.56 260 ILE A CA 1
ATOM 1947 C C . ILE A 1 260 ? 29.963 13.525 -14.933 1.00 84.56 260 ILE A C 1
ATOM 1949 O O . ILE A 1 260 ? 29.614 13.155 -16.056 1.00 84.56 260 ILE A O 1
ATOM 1953 N N . VAL A 1 261 ? 29.215 13.285 -13.852 1.00 86.44 261 VAL A N 1
ATOM 1954 C CA . VAL A 1 261 ? 27.933 12.570 -13.917 1.00 86.44 261 VAL A CA 1
ATOM 1955 C C . VAL A 1 261 ? 26.947 13.305 -14.829 1.00 86.44 261 VAL A C 1
ATOM 1957 O O . VAL A 1 261 ? 26.311 12.673 -15.672 1.00 86.44 261 VAL A O 1
ATOM 1960 N N . GLN A 1 262 ? 26.825 14.630 -14.712 1.00 87.94 262 GLN A N 1
ATOM 1961 C CA . GLN A 1 262 ? 25.915 15.410 -15.556 1.00 87.94 262 GLN A CA 1
ATOM 1962 C C . GLN A 1 262 ? 26.334 15.414 -17.032 1.00 87.94 262 GLN A C 1
ATOM 1964 O O . GLN A 1 262 ? 25.465 15.349 -17.909 1.00 87.94 262 GLN A O 1
ATOM 1969 N N . GLU A 1 263 ? 27.635 15.447 -17.329 1.00 90.31 263 GLU A N 1
ATOM 1970 C CA . GLU A 1 263 ? 28.141 15.356 -18.702 1.00 90.31 263 GLU A CA 1
ATOM 1971 C C . GLU A 1 263 ? 27.754 14.020 -19.354 1.00 90.31 263 GLU A C 1
ATOM 1973 O O . GLU A 1 263 ? 27.128 14.014 -20.421 1.00 90.31 263 GLU A O 1
ATOM 1978 N N . GLU A 1 264 ? 28.021 12.901 -18.680 1.00 87.50 264 GLU A N 1
ATOM 1979 C CA . GLU A 1 264 ? 27.689 11.551 -19.154 1.00 87.50 264 GLU A CA 1
ATOM 1980 C C . GLU A 1 264 ? 26.176 11.344 -19.317 1.00 87.50 264 GLU A C 1
ATOM 1982 O O . GLU A 1 264 ? 25.703 10.841 -20.343 1.00 87.50 264 GLU A O 1
ATOM 1987 N N . LEU A 1 265 ? 25.374 11.818 -18.359 1.00 87.69 265 LEU A N 1
ATOM 1988 C CA . LEU A 1 265 ? 23.915 11.791 -18.481 1.00 87.69 265 LEU A CA 1
ATOM 1989 C C . LEU A 1 265 ? 23.423 12.618 -19.677 1.00 87.69 265 LEU A C 1
ATOM 1991 O O . LEU A 1 265 ? 22.451 12.237 -20.338 1.00 87.69 265 LEU A O 1
ATOM 1995 N N . SER A 1 266 ? 24.087 13.733 -19.998 1.00 88.56 266 SER A N 1
ATOM 1996 C CA . SER A 1 266 ? 23.753 14.542 -21.174 1.00 88.56 266 SER A CA 1
ATOM 1997 C C . SER A 1 266 ? 24.031 13.796 -22.485 1.00 88.56 266 SER A C 1
ATOM 1999 O O . SER A 1 266 ? 23.229 13.876 -23.423 1.00 88.56 266 SER A O 1
ATOM 2001 N N . LEU A 1 267 ? 25.131 13.036 -22.549 1.00 88.25 267 LEU A N 1
ATOM 2002 C CA . LEU A 1 267 ? 25.485 12.203 -23.698 1.00 88.25 267 LEU A CA 1
ATOM 2003 C C . LEU A 1 267 ? 24.474 11.069 -23.875 1.00 88.25 267 LEU A C 1
ATOM 2005 O O . LEU A 1 267 ? 23.961 10.874 -24.982 1.00 88.25 267 LEU A O 1
ATOM 2009 N N . PHE A 1 268 ? 24.114 10.393 -22.781 1.00 87.00 268 PHE A N 1
ATOM 2010 C CA . PHE A 1 268 ? 23.087 9.354 -22.778 1.00 87.00 268 PHE A CA 1
ATOM 2011 C C . PHE A 1 268 ? 21.743 9.880 -23.301 1.00 87.00 268 PHE A C 1
ATOM 2013 O O . PHE A 1 268 ? 21.171 9.307 -24.231 1.00 87.00 268 PHE A O 1
ATOM 2020 N N . ARG A 1 269 ? 21.264 11.021 -22.785 1.00 87.19 269 ARG A N 1
ATOM 2021 C CA . ARG A 1 269 ? 20.003 11.640 -23.236 1.00 87.19 269 ARG A CA 1
ATOM 2022 C C . ARG A 1 269 ? 20.022 11.976 -24.728 1.00 87.19 269 ARG A C 1
ATOM 2024 O O . ARG A 1 269 ? 19.080 11.627 -25.438 1.00 87.19 269 ARG A O 1
ATOM 2031 N N . LYS A 1 270 ? 21.112 12.570 -25.232 1.00 87.12 270 LYS A N 1
ATOM 2032 C CA . LYS A 1 270 ? 21.286 12.857 -26.672 1.00 87.12 270 LYS A CA 1
ATOM 2033 C C . LYS A 1 270 ? 21.238 11.584 -27.521 1.00 87.12 270 LYS A C 1
ATOM 2035 O O . LYS A 1 270 ? 20.676 11.588 -28.617 1.00 87.12 270 LYS A O 1
ATOM 2040 N N . GLN A 1 271 ? 21.818 10.487 -27.034 1.00 83.75 271 GLN A N 1
ATOM 2041 C CA . GLN A 1 271 ? 21.793 9.200 -27.725 1.00 83.75 271 GLN A CA 1
ATOM 2042 C C . GLN A 1 271 ? 20.382 8.599 -27.771 1.00 83.75 271 GLN A C 1
ATOM 2044 O O . GLN A 1 271 ? 19.961 8.126 -28.830 1.00 83.75 271 GLN A O 1
ATOM 2049 N N . VAL A 1 272 ? 19.641 8.653 -26.659 1.00 84.06 272 VAL A N 1
ATOM 2050 C CA . VAL A 1 272 ? 18.242 8.202 -26.583 1.00 84.06 272 VAL A CA 1
ATOM 2051 C C . VAL A 1 272 ? 17.360 9.006 -27.538 1.00 84.06 272 VAL A C 1
ATOM 2053 O O . VAL A 1 272 ? 16.598 8.427 -28.310 1.00 84.06 272 VAL A O 1
ATOM 2056 N N . GLU A 1 273 ? 17.492 10.331 -27.550 1.00 84.62 273 GLU A N 1
ATOM 2057 C CA . GLU A 1 273 ? 16.696 11.211 -28.410 1.00 84.62 273 GLU A CA 1
ATOM 2058 C C . GLU A 1 273 ? 16.969 10.963 -29.899 1.00 84.62 273 GLU A C 1
ATOM 2060 O O . GLU A 1 273 ? 16.039 10.807 -30.695 1.00 84.62 273 GLU A O 1
ATOM 2065 N N . LYS A 1 274 ? 18.245 10.798 -30.268 1.00 81.19 274 LYS A N 1
ATOM 2066 C CA . LYS A 1 274 ? 18.639 10.389 -31.620 1.00 81.19 274 LYS A CA 1
ATOM 2067 C C . LYS A 1 274 ? 18.031 9.040 -32.007 1.00 81.19 274 LYS A C 1
ATOM 2069 O O . LYS A 1 274 ? 17.652 8.863 -33.159 1.00 81.19 274 LYS A O 1
ATOM 2074 N N . TYR A 1 275 ? 17.943 8.086 -31.080 1.00 75.62 275 TYR A N 1
ATOM 2075 C CA . TYR A 1 275 ? 17.326 6.788 -31.354 1.00 75.62 275 TYR A CA 1
ATOM 2076 C C . TYR A 1 275 ? 15.814 6.913 -31.570 1.00 75.62 275 TYR A C 1
ATOM 2078 O O . TYR A 1 275 ? 15.309 6.389 -32.559 1.00 75.62 275 TYR A O 1
ATOM 2086 N N . LYS A 1 276 ? 15.111 7.675 -30.720 1.00 79.25 276 LYS A N 1
ATOM 2087 C CA . LYS A 1 276 ? 13.669 7.941 -30.870 1.00 79.25 276 LYS A CA 1
ATOM 2088 C C . LYS A 1 276 ? 13.335 8.523 -32.243 1.00 79.25 276 LYS A C 1
ATOM 2090 O O . LYS A 1 276 ? 12.404 8.049 -32.883 1.00 79.25 276 LYS A O 1
ATOM 2095 N N . GLN A 1 277 ? 14.127 9.484 -32.720 1.00 75.50 277 GLN A N 1
ATOM 2096 C CA . GLN A 1 277 ? 13.960 10.095 -34.046 1.00 75.50 277 GLN A CA 1
ATOM 2097 C C . GLN A 1 277 ? 14.174 9.123 -35.216 1.00 75.50 277 GLN A C 1
ATOM 2099 O O . GLN A 1 277 ? 13.701 9.381 -36.315 1.00 75.50 277 GLN A O 1
ATOM 2104 N N . LEU A 1 278 ? 14.913 8.030 -35.010 1.00 68.00 278 LEU A N 1
ATOM 2105 C CA . LEU A 1 278 ? 15.198 7.033 -36.046 1.00 68.00 278 LEU A CA 1
ATOM 2106 C C . LEU A 1 278 ? 14.163 5.908 -36.099 1.00 68.00 278 LEU A C 1
ATOM 2108 O O . LEU A 1 278 ? 14.095 5.196 -37.100 1.00 68.00 278 LEU A O 1
ATOM 2112 N N . THR A 1 279 ? 13.420 5.712 -35.011 1.00 62.09 279 THR A N 1
ATOM 2113 C CA . THR A 1 279 ? 12.400 4.666 -34.874 1.00 62.09 279 THR A CA 1
ATOM 2114 C C . THR A 1 279 ? 10.964 5.184 -34.972 1.00 62.09 279 THR A C 1
ATOM 2116 O O . THR A 1 279 ? 10.055 4.358 -35.029 1.00 62.09 279 THR A O 1
ATOM 2119 N N . ALA A 1 280 ? 10.769 6.506 -34.941 1.00 53.22 280 ALA A N 1
ATOM 2120 C CA . ALA A 1 280 ? 9.503 7.184 -35.232 1.00 53.22 280 ALA A CA 1
ATOM 2121 C C . ALA A 1 280 ? 9.256 7.247 -36.746 1.00 53.22 280 ALA A C 1
ATOM 2123 O O . ALA A 1 280 ? 8.083 7.082 -37.144 1.00 53.22 280 ALA A O 1
#

Secondary structure (DSSP, 8-state):
--HHHHHHHHHHHHHHHHHHHHHHHHHHHHGGG----PPP---SEE-BTTB--EE-TT-EE-TT-EEEEEEEE-TT-EE-TT-EEEEEEEEEEE-TT-EE-TT-EEE-----TTSS-S-------EEE-SS-EE-TT-EEES-EE-SS-EEPTT-EEPTT-EE-TT-EEPTT-EEPTT-EE-TTEEEETTTTEEEEEPPHHHHHHHHHHHHHHHHHHHHHHHHHH--HHHHHHHHHHHHHHHHIIIII-TT--HHHHHHHHHHHHHHHHHHHHHHHHHH-

Organism: Galdieria sulphuraria (NCBI:txid130081)